Protein AF-A0A0S8A0W5-F1 (afdb_monomer)

Foldseek 3Di:
DDPPPPPPPVPPQFQADLVQLVVLCVQLVCLVCVLVVDDPPPNPVSVCSNLLSVQSPVCSVVRGDPVSSVLVVQVVVVDDPVVLLVQLVVLLVQLVVLLVQLVPDPPVPNPPSCNSNSSSVLSNVCSVVVDDVSVVVVVVVVVVVPPPPPPPPPPPPPPPPPPPPPPPPDDDDDPPPPPPPPPDD

Radius of gyration: 34.12 Å; Cα contacts (8 Å, |Δi|>4): 117; chains: 1; bounding box: 64×65×114 Å

Sequence (185 aa):
MMMAKGTDIVHQEGNISIGERIARALVAISMLFYPMLMSESQMEWIALLPLVAIYPMFTAVVGWDPVLFIIETGEQAGRSRRVRMTARIVLASVGALMIAATLTVPSGRIGLYSLPALFGIWPVFIAILGENPLLALRESIADLRTPHKTEPEQVVEYRLPRRISESAGNGVASDSVASFHRRAA

Secondary structure (DSSP, 8-state):
------------TTB--HHHHHHHHHHHHHHHHHHHHS-GGGHHHHTTHHHHHHHHHHHHHH-B-HHHHHHHHHHHTT--HHHHHHHHHHHHHHHHHHHHHHHTS-GGGHHHHTHHHHHHHHHHHHHHHSS-HHHHHHHHHHHHHS---------------S-SSSTTSS----SSSTTTTSS--

Solvent-accessible surface area (backbone atoms only — not comparable to full-atom values): 11154 Å² total; per-residue (Å²): 138,83,81,79,78,77,76,76,72,73,72,64,84,54,62,56,52,70,69,57,24,51,51,28,36,51,52,16,51,50,34,52,50,49,54,78,75,54,71,82,91,55,50,77,71,45,62,47,33,50,50,59,18,50,56,37,36,48,32,26,71,71,29,44,48,72,65,57,42,55,51,52,57,47,52,74,67,72,51,53,77,65,51,58,52,51,52,27,51,51,34,25,51,54,9,50,48,26,38,54,56,34,71,73,52,60,82,92,54,55,68,80,56,41,54,52,26,49,66,6,53,54,33,30,50,39,34,70,65,71,46,59,68,69,57,57,50,49,50,53,52,49,57,71,66,48,72,78,70,71,66,72,74,75,75,75,75,78,72,69,78,92,78,71,82,79,83,80,76,83,88,81,87,88,84,77,75,84,73,78,83,80,83,85,128

Mean predicted aligned error: 15.45 Å

pLDDT: mean 70.79, std 10.77, range [47.53, 88.25]

Structure (mmCIF, N/CA/C/O backbone):
data_AF-A0A0S8A0W5-F1
#
_entry.id   AF-A0A0S8A0W5-F1
#
loop_
_atom_site.group_PDB
_atom_site.id
_atom_site.type_symbol
_atom_site.label_atom_id
_atom_site.label_alt_id
_atom_site.label_comp_id
_atom_site.label_asym_id
_atom_site.label_entity_id
_atom_site.label_seq_id
_atom_site.pdbx_PDB_ins_code
_atom_site.Cartn_x
_atom_site.Cartn_y
_atom_site.Cartn_z
_atom_site.occupancy
_atom_site.B_iso_or_equiv
_atom_site.auth_seq_id
_atom_site.auth_comp_id
_atom_site.auth_asym_id
_atom_site.auth_atom_id
_atom_site.pdbx_PDB_model_num
ATOM 1 N N . MET A 1 1 ? -46.470 -3.532 24.071 1.00 56.25 1 MET A N 1
ATOM 2 C CA . MET A 1 1 ? -45.825 -4.505 23.164 1.00 56.25 1 MET A CA 1
ATOM 3 C C . MET A 1 1 ? -44.918 -3.716 22.229 1.00 56.25 1 MET A C 1
ATOM 5 O O . MET A 1 1 ? -45.367 -3.217 21.209 1.00 56.25 1 MET A O 1
ATOM 9 N N . MET A 1 2 ? -43.691 -3.446 22.678 1.00 48.06 2 MET A N 1
ATOM 10 C CA . MET A 1 2 ? -42.706 -2.637 21.955 1.00 48.06 2 MET A CA 1
ATOM 11 C C . MET A 1 2 ? -41.874 -3.567 21.074 1.00 48.06 2 MET A C 1
ATOM 13 O O . MET A 1 2 ? -41.142 -4.409 21.586 1.00 48.06 2 MET A O 1
ATOM 17 N N . MET A 1 3 ? -42.013 -3.429 19.756 1.00 56.03 3 MET A N 1
ATOM 18 C CA . MET A 1 3 ? -41.087 -4.014 18.792 1.00 56.03 3 MET A CA 1
ATOM 19 C C . MET A 1 3 ? -39.789 -3.209 18.832 1.00 56.03 3 MET A C 1
ATOM 21 O O . MET A 1 3 ? -39.718 -2.101 18.300 1.00 56.03 3 MET A O 1
ATOM 25 N N . ALA A 1 4 ? -38.763 -3.769 19.468 1.00 60.09 4 ALA A N 1
ATOM 26 C CA . ALA A 1 4 ? -37.394 -3.332 19.262 1.00 60.09 4 ALA A CA 1
ATOM 27 C C . ALA A 1 4 ? -37.026 -3.659 17.811 1.00 60.09 4 ALA A C 1
ATOM 29 O O . ALA A 1 4 ? -36.796 -4.812 17.451 1.00 60.09 4 ALA A O 1
ATOM 30 N N . LYS A 1 5 ? -37.040 -2.636 16.956 1.00 63.62 5 LYS A N 1
ATOM 31 C CA . LYS A 1 5 ? -36.491 -2.703 15.607 1.00 63.62 5 LYS A CA 1
ATOM 32 C C . LYS A 1 5 ? -34.976 -2.780 15.766 1.00 63.62 5 LYS A C 1
ATOM 34 O O . LYS A 1 5 ? -34.308 -1.753 15.822 1.00 63.62 5 LYS A O 1
ATOM 39 N N . GLY A 1 6 ? -34.473 -4.003 15.919 1.00 54.81 6 GLY A N 1
ATOM 40 C CA . GLY A 1 6 ? -33.064 -4.326 15.771 1.00 54.81 6 GLY A CA 1
ATOM 41 C C . GLY A 1 6 ? -32.663 -3.970 14.351 1.00 54.81 6 GLY A C 1
ATOM 42 O O . GLY A 1 6 ? -32.804 -4.764 13.427 1.00 54.81 6 GLY A O 1
ATOM 43 N N . THR A 1 7 ? -32.252 -2.723 14.148 1.00 53.03 7 THR A N 1
ATOM 44 C CA . THR A 1 7 ? -31.404 -2.384 13.020 1.00 53.03 7 THR A CA 1
ATOM 45 C C . THR A 1 7 ? -30.055 -2.987 13.345 1.00 53.03 7 THR A C 1
ATOM 47 O O . THR A 1 7 ? -29.192 -2.318 13.913 1.00 53.03 7 THR A O 1
ATOM 50 N N . ASP A 1 8 ? -29.913 -4.269 13.022 1.00 48.94 8 ASP A N 1
ATOM 51 C CA . ASP A 1 8 ? -28.622 -4.888 12.799 1.00 48.94 8 ASP A CA 1
ATOM 52 C C . ASP A 1 8 ? -28.018 -4.140 11.615 1.00 48.94 8 ASP A C 1
ATOM 54 O O . ASP A 1 8 ? -28.205 -4.476 10.444 1.00 48.94 8 ASP A O 1
ATOM 58 N N . ILE A 1 9 ? -27.353 -3.029 11.928 1.00 53.41 9 ILE A N 1
ATOM 59 C CA . ILE A 1 9 ? -26.357 -2.453 11.050 1.00 53.41 9 ILE A CA 1
ATOM 60 C C . ILE A 1 9 ? -25.272 -3.517 11.060 1.00 53.41 9 ILE A C 1
ATOM 62 O O . ILE A 1 9 ? -24.406 -3.534 11.930 1.00 53.41 9 ILE A O 1
ATOM 66 N N . VAL A 1 10 ? -25.405 -4.486 10.156 1.00 49.28 10 VAL A N 1
ATOM 67 C CA . VAL A 1 10 ? -24.334 -5.401 9.801 1.00 49.28 10 VAL A CA 1
ATOM 68 C C . VAL A 1 10 ? -23.221 -4.483 9.321 1.00 49.28 10 VAL A C 1
ATOM 70 O O . VAL A 1 10 ? -23.213 -4.040 8.172 1.00 49.28 10 VAL A O 1
ATOM 73 N N . HIS A 1 11 ? -22.347 -4.089 10.245 1.00 47.53 11 HIS A N 1
ATOM 74 C CA . HIS A 1 11 ? -21.091 -3.456 9.924 1.00 47.53 11 HIS A CA 1
ATOM 75 C C . HIS A 1 11 ? -20.391 -4.468 9.023 1.00 47.53 11 HIS A C 1
ATOM 77 O O . HIS A 1 11 ? -19.965 -5.522 9.478 1.00 47.53 11 HIS A O 1
ATOM 83 N N . GLN A 1 12 ? -20.399 -4.213 7.714 1.00 54.00 12 GLN A N 1
ATOM 84 C CA . GLN A 1 12 ? -19.567 -4.942 6.770 1.00 54.00 12 GLN A CA 1
ATOM 85 C C . GLN A 1 12 ? -18.119 -4.626 7.146 1.00 54.00 12 GLN A C 1
ATOM 87 O O . GLN A 1 12 ? -17.548 -3.644 6.675 1.00 54.00 12 GLN A O 1
ATOM 92 N N . GLU A 1 13 ? -17.575 -5.421 8.064 1.00 58.91 13 GLU A N 1
ATOM 93 C CA . GLU A 1 13 ? -16.186 -5.380 8.500 1.00 58.91 13 GLU A CA 1
ATOM 94 C C . GLU A 1 13 ? -15.307 -5.554 7.254 1.00 58.91 13 GLU A C 1
ATOM 96 O O . GLU A 1 13 ? -15.307 -6.601 6.606 1.00 58.91 13 GLU A O 1
ATOM 101 N N . GLY A 1 14 ? -14.651 -4.471 6.839 1.00 60.19 14 GLY A N 1
ATOM 102 C CA . GLY A 1 14 ? -13.757 -4.445 5.682 1.00 60.19 14 GLY A CA 1
ATOM 103 C C . GLY A 1 14 ? -14.258 -3.718 4.429 1.00 60.19 14 GLY A C 1
ATOM 104 O O . GLY A 1 14 ? -13.484 -3.623 3.475 1.00 60.19 14 GLY A O 1
ATOM 105 N N . ASN A 1 15 ? -15.487 -3.181 4.385 1.00 73.50 15 ASN A N 1
ATOM 106 C CA . ASN A 1 15 ? -15.917 -2.371 3.235 1.00 73.50 15 ASN A CA 1
ATOM 107 C C . ASN A 1 15 ? -15.498 -0.903 3.413 1.00 73.50 15 ASN A C 1
ATOM 109 O O . ASN A 1 15 ? -15.966 -0.200 4.311 1.00 73.50 15 ASN A O 1
ATOM 113 N N . ILE A 1 16 ? -14.593 -0.442 2.552 1.00 79.56 16 ILE A N 1
ATOM 114 C CA . ILE A 1 16 ? -14.001 0.893 2.623 1.00 79.56 16 ILE A CA 1
ATOM 115 C C . ILE A 1 16 ? -15.055 1.943 2.245 1.00 79.56 16 ILE A C 1
ATOM 117 O O . ILE A 1 16 ? -15.765 1.808 1.243 1.00 79.56 16 ILE A O 1
ATOM 121 N N . SER A 1 17 ? -15.125 3.041 3.005 1.00 83.62 17 SER A N 1
ATOM 122 C CA . SER A 1 17 ? -16.047 4.140 2.695 1.00 83.62 17 SER A CA 1
ATOM 123 C C . SER A 1 17 ? -15.807 4.705 1.286 1.00 83.62 17 SER A C 1
ATOM 125 O O . SER A 1 17 ? -14.676 4.781 0.806 1.00 83.62 17 SER A O 1
ATOM 127 N N . ILE A 1 18 ? -16.869 5.167 0.617 1.00 85.69 18 ILE A N 1
ATOM 128 C CA . ILE A 1 18 ? -16.773 5.769 -0.727 1.00 85.69 18 ILE A CA 1
ATOM 129 C C . ILE A 1 18 ? -15.774 6.931 -0.771 1.00 85.69 18 ILE A C 1
ATOM 131 O O . ILE A 1 18 ? -15.005 7.036 -1.725 1.00 85.69 18 ILE A O 1
ATOM 135 N N . GLY A 1 19 ? -15.737 7.770 0.269 1.00 80.88 19 GLY A N 1
ATOM 136 C CA . GLY A 1 19 ? -14.781 8.878 0.345 1.00 80.88 19 GLY A CA 1
ATOM 137 C C . GLY A 1 19 ? -13.328 8.399 0.361 1.00 80.88 19 GLY A C 1
ATOM 138 O O . GLY A 1 19 ? -12.476 8.967 -0.316 1.00 80.88 19 GLY A O 1
ATOM 139 N N . GLU A 1 20 ? -13.049 7.311 1.072 1.00 80.81 20 GLU A N 1
ATOM 140 C CA . GLU A 1 20 ? -11.709 6.734 1.145 1.00 80.81 20 GLU A CA 1
ATOM 141 C C . GLU A 1 20 ? -11.326 5.989 -0.144 1.00 80.81 20 GLU A C 1
ATOM 143 O O . GLU A 1 20 ? -10.180 6.078 -0.584 1.00 80.81 20 GLU A O 1
ATOM 148 N N . ARG A 1 21 ? -12.288 5.352 -0.827 1.00 85.50 21 ARG A N 1
ATOM 149 C CA . ARG A 1 21 ? -12.078 4.803 -2.179 1.00 85.50 21 ARG A CA 1
ATOM 150 C C . ARG A 1 21 ? -11.688 5.897 -3.174 1.00 85.50 21 ARG A C 1
ATOM 152 O O . ARG A 1 21 ? -10.743 5.712 -3.936 1.00 85.50 21 ARG A O 1
ATOM 159 N N . ILE A 1 22 ? -12.366 7.046 -3.134 1.00 86.56 22 ILE A N 1
ATOM 160 C CA . ILE A 1 22 ? -12.035 8.204 -3.979 1.00 86.56 22 ILE A CA 1
ATOM 161 C C . ILE A 1 22 ? -10.635 8.729 -3.646 1.00 86.56 22 ILE A C 1
ATOM 163 O O . ILE A 1 22 ? -9.841 8.949 -4.557 1.00 86.56 22 ILE A O 1
ATOM 167 N N . ALA A 1 23 ? -10.295 8.881 -2.363 1.00 83.19 23 ALA A N 1
ATOM 168 C CA . ALA A 1 23 ? -8.967 9.337 -1.952 1.00 83.19 23 ALA A CA 1
ATOM 169 C C . ALA A 1 23 ? -7.854 8.399 -2.456 1.00 83.19 23 ALA A C 1
ATOM 171 O O . ALA A 1 23 ? -6.869 8.859 -3.031 1.00 83.19 23 ALA A O 1
ATOM 172 N N . ARG A 1 24 ? -8.042 7.080 -2.318 1.00 86.00 24 ARG A N 1
ATOM 173 C CA . ARG A 1 24 ? -7.116 6.058 -2.834 1.00 86.00 24 ARG A CA 1
ATOM 174 C C . ARG A 1 24 ? -6.972 6.131 -4.353 1.00 86.00 24 ARG A C 1
ATOM 176 O O . ARG A 1 24 ? -5.850 6.095 -4.853 1.00 86.00 24 ARG A O 1
ATOM 183 N N . ALA A 1 25 ? -8.078 6.300 -5.080 1.00 85.12 25 ALA A N 1
ATOM 184 C CA . ALA A 1 25 ? -8.049 6.469 -6.530 1.00 85.12 25 ALA A CA 1
ATOM 185 C C . ALA A 1 25 ? -7.260 7.722 -6.940 1.00 85.12 25 ALA A C 1
ATOM 187 O O . ALA A 1 25 ? -6.427 7.649 -7.837 1.00 85.12 25 ALA A O 1
ATOM 188 N N . LEU A 1 26 ? -7.466 8.855 -6.259 1.00 86.62 26 LEU A N 1
ATOM 189 C CA . LEU A 1 26 ? -6.734 10.095 -6.536 1.00 86.62 26 LEU A CA 1
ATOM 190 C C . LEU A 1 26 ? -5.232 9.947 -6.278 1.00 86.62 26 LEU A C 1
ATOM 192 O O . LEU A 1 26 ? -4.432 10.378 -7.106 1.00 86.62 26 LEU A O 1
ATOM 196 N N . VAL A 1 27 ? -4.843 9.293 -5.179 1.00 84.38 27 VAL A N 1
ATOM 197 C CA . VAL A 1 27 ? -3.431 8.997 -4.895 1.00 84.38 27 VAL A CA 1
ATOM 198 C C . VAL A 1 27 ? -2.841 8.104 -5.986 1.00 84.38 27 VAL A C 1
ATOM 200 O O . VAL A 1 27 ? -1.797 8.441 -6.539 1.00 84.38 27 VAL A O 1
ATOM 203 N N . ALA A 1 28 ? -3.529 7.026 -6.368 1.00 86.62 28 ALA A N 1
ATOM 204 C CA . ALA A 1 28 ? -3.075 6.143 -7.440 1.00 86.62 28 ALA A CA 1
ATOM 205 C C . ALA A 1 28 ? -2.895 6.889 -8.772 1.00 86.62 28 ALA A C 1
ATOM 207 O O . ALA A 1 28 ? -1.852 6.777 -9.409 1.00 86.62 28 ALA A O 1
ATOM 208 N N . ILE A 1 29 ? -3.877 7.707 -9.161 1.00 88.25 29 ILE A N 1
ATOM 209 C CA . ILE A 1 29 ? -3.811 8.532 -10.372 1.00 88.25 29 ILE A CA 1
ATOM 210 C C . ILE A 1 29 ? -2.628 9.500 -10.285 1.00 88.25 29 ILE A C 1
ATOM 212 O O . ILE A 1 29 ? -1.845 9.582 -11.226 1.00 88.25 29 ILE A O 1
ATOM 216 N N . SER A 1 30 ? -2.436 10.188 -9.156 1.00 82.19 30 SER A N 1
ATOM 217 C CA . SER A 1 30 ? -1.307 11.113 -8.994 1.00 82.19 30 SER A CA 1
ATOM 218 C C . SER A 1 30 ? 0.045 10.409 -9.152 1.00 82.19 30 SER A C 1
ATOM 220 O O . SER A 1 30 ? 0.922 10.919 -9.845 1.00 82.19 30 SER A O 1
ATOM 222 N N . MET A 1 31 ? 0.185 9.198 -8.606 1.00 85.44 31 MET A N 1
ATOM 223 C CA . MET A 1 31 ? 1.389 8.378 -8.736 1.00 85.44 31 MET A CA 1
ATOM 224 C C . MET A 1 31 ? 1.613 7.870 -10.166 1.00 85.44 31 MET A C 1
ATOM 226 O O . MET A 1 31 ? 2.757 7.768 -10.595 1.00 85.44 31 MET A O 1
ATOM 230 N N . LEU A 1 32 ? 0.546 7.582 -10.919 1.00 85.75 32 LEU A N 1
ATOM 231 C CA . LEU A 1 32 ? 0.639 7.181 -12.328 1.00 85.75 32 LEU A CA 1
ATOM 232 C C . LEU A 1 32 ? 1.026 8.347 -13.244 1.00 85.75 32 LEU A C 1
ATOM 234 O O . LEU A 1 32 ? 1.776 8.153 -14.197 1.00 85.75 32 LEU A O 1
ATOM 238 N N . PHE A 1 33 ? 0.528 9.551 -12.960 1.00 85.06 33 PHE A N 1
ATOM 239 C CA . PHE A 1 33 ? 0.775 10.735 -13.785 1.00 85.06 33 PHE A CA 1
ATOM 240 C C . PHE A 1 33 ? 2.090 11.445 -13.450 1.00 85.06 33 PHE A C 1
ATOM 242 O O . PHE A 1 33 ? 2.684 12.057 -14.333 1.00 85.06 33 PHE A O 1
ATOM 249 N N . TYR A 1 34 ? 2.579 11.352 -12.211 1.00 81.88 34 TYR A N 1
ATOM 250 C CA . TYR A 1 34 ? 3.809 12.026 -11.786 1.00 81.88 34 TYR A CA 1
ATOM 251 C C . TYR A 1 34 ? 5.042 11.692 -12.655 1.00 81.88 34 TYR A C 1
ATOM 253 O O . TYR A 1 34 ? 5.735 12.626 -13.061 1.00 81.88 34 TYR A O 1
ATOM 261 N N . PRO A 1 35 ? 5.295 10.424 -13.042 1.00 81.62 35 PRO A N 1
ATOM 262 C CA . PRO A 1 35 ? 6.362 10.077 -13.979 1.00 81.62 35 PRO A CA 1
ATOM 263 C C . PRO A 1 35 ? 6.293 10.789 -15.326 1.00 81.62 35 PRO A C 1
ATOM 265 O O . PRO A 1 35 ? 7.328 11.090 -15.906 1.00 81.62 35 PRO A O 1
ATOM 268 N N . MET A 1 36 ? 5.086 11.076 -15.820 1.00 82.75 36 MET A N 1
ATOM 269 C CA . MET A 1 36 ? 4.890 11.735 -17.115 1.00 82.75 36 MET A CA 1
ATOM 270 C C . MET A 1 36 ? 5.238 13.228 -17.074 1.00 82.75 36 MET A C 1
ATOM 272 O O . MET A 1 36 ? 5.428 13.839 -18.121 1.00 82.75 36 MET A O 1
ATOM 276 N N . LEU A 1 37 ? 5.301 13.821 -15.878 1.00 85.06 37 LEU A N 1
ATOM 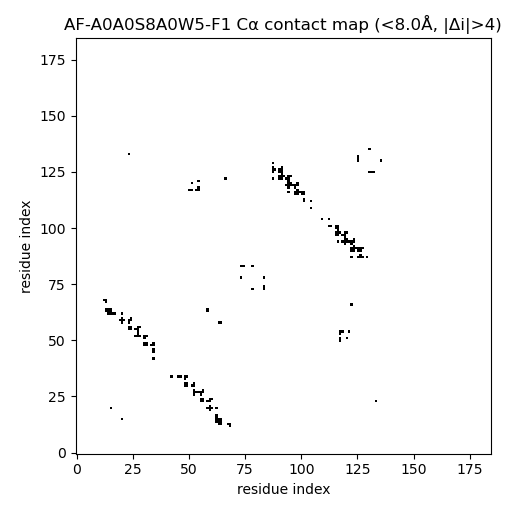277 C CA . LEU A 1 37 ? 5.596 15.240 -15.673 1.00 85.06 37 LEU A CA 1
ATOM 278 C C . LEU A 1 37 ? 7.088 15.510 -15.427 1.00 85.06 37 LEU A C 1
ATOM 280 O O . LEU A 1 37 ? 7.498 16.670 -15.400 1.00 85.06 37 LEU A O 1
ATOM 284 N N . MET A 1 38 ? 7.893 14.466 -15.219 1.00 79.50 38 MET A N 1
ATOM 285 C CA . MET A 1 38 ? 9.304 14.584 -14.854 1.00 79.50 38 MET A CA 1
ATOM 286 C C . MET A 1 38 ? 10.225 14.378 -16.062 1.00 79.50 38 MET A C 1
ATOM 288 O O . MET A 1 38 ? 9.996 13.524 -16.913 1.00 79.50 38 MET A O 1
ATOM 292 N N . SER A 1 39 ? 11.281 15.191 -16.118 1.00 64.00 39 SER A N 1
ATOM 293 C CA . SER A 1 39 ? 12.337 15.142 -17.136 1.00 64.00 39 SER A CA 1
ATOM 294 C C . SER A 1 39 ? 13.239 13.909 -16.957 1.00 64.00 39 SER A C 1
ATOM 296 O O . SER A 1 39 ? 13.411 13.414 -15.844 1.00 64.00 39 SER A O 1
ATOM 298 N N . GLU A 1 40 ? 13.830 13.429 -18.055 1.00 75.44 40 GLU A N 1
ATOM 299 C CA . GLU A 1 40 ? 14.511 12.130 -18.221 1.00 75.44 40 GLU A CA 1
ATOM 300 C C . GLU A 1 40 ? 15.641 11.822 -17.216 1.00 75.44 40 GLU A C 1
ATOM 302 O O . GLU A 1 40 ? 16.051 10.671 -17.080 1.00 75.44 40 GLU A O 1
ATOM 307 N N . SER A 1 41 ? 16.140 12.809 -16.468 1.00 62.78 41 SER A N 1
ATOM 308 C CA . SER A 1 41 ? 17.330 12.663 -15.620 1.00 62.78 41 SER A CA 1
ATOM 309 C C . SER A 1 41 ? 17.146 11.816 -14.349 1.00 62.78 41 SER A C 1
ATOM 311 O O . 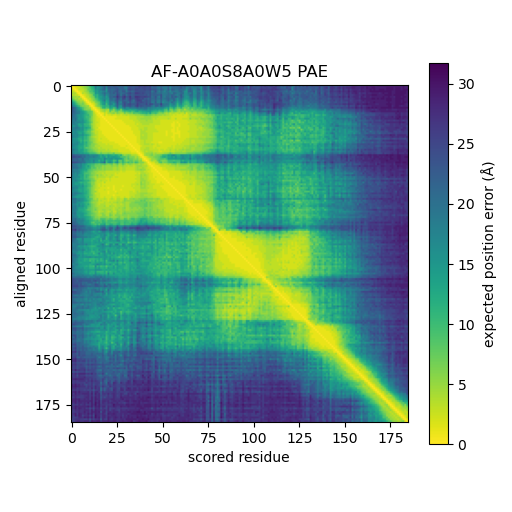SER A 1 41 ? 18.137 11.527 -13.682 1.00 62.78 41 SER A O 1
ATOM 313 N N . GLN A 1 42 ? 15.921 11.395 -14.000 1.00 63.78 42 GLN A N 1
ATOM 314 C CA . GLN A 1 42 ? 15.632 10.602 -12.787 1.00 63.78 42 GLN A CA 1
ATOM 315 C C . GLN A 1 42 ? 14.723 9.378 -13.032 1.00 63.78 42 GLN A C 1
ATOM 317 O O . GLN A 1 42 ? 13.980 8.956 -12.143 1.00 63.78 42 GLN A O 1
ATOM 322 N N . MET A 1 43 ? 14.767 8.785 -14.230 1.00 67.94 43 MET A N 1
ATOM 323 C CA . MET A 1 43 ? 13.827 7.725 -14.634 1.00 67.94 43 MET A CA 1
ATOM 324 C C . MET A 1 43 ? 13.828 6.467 -13.749 1.00 67.94 43 MET A C 1
ATOM 326 O O . MET A 1 43 ? 12.776 5.851 -13.604 1.00 67.94 43 MET A O 1
ATOM 330 N N . GLU A 1 44 ? 14.951 6.078 -13.139 1.00 76.50 44 GLU A N 1
ATOM 331 C CA . GLU A 1 44 ? 15.062 4.767 -12.473 1.00 76.50 44 GLU A CA 1
ATOM 332 C C . GLU A 1 44 ? 14.128 4.613 -11.263 1.00 76.50 44 GLU A C 1
ATOM 334 O O . GLU A 1 44 ? 13.374 3.646 -11.175 1.00 76.50 44 GLU 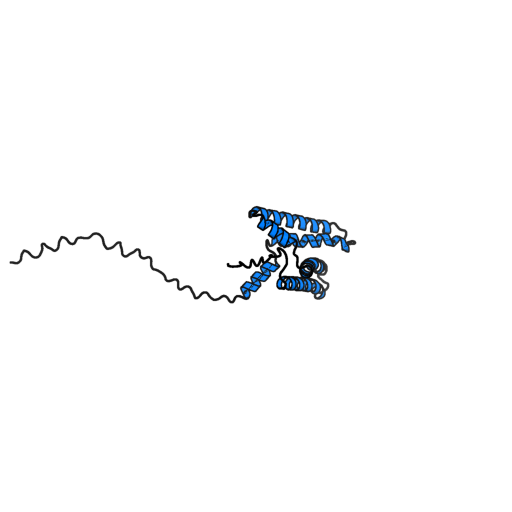A O 1
ATOM 339 N N . TRP A 1 45 ? 14.122 5.585 -10.346 1.00 68.31 45 TRP A N 1
ATOM 340 C CA . TRP A 1 45 ? 13.256 5.541 -9.160 1.00 68.31 45 TRP A CA 1
ATOM 341 C C . TRP A 1 45 ? 11.813 5.909 -9.485 1.00 68.31 45 TRP A C 1
ATOM 343 O O . TRP A 1 45 ? 10.872 5.358 -8.913 1.00 68.31 45 TRP A O 1
ATOM 353 N N . ILE A 1 46 ? 11.631 6.817 -10.442 1.00 75.56 46 ILE A N 1
ATOM 354 C CA . ILE A 1 46 ? 10.316 7.261 -10.895 1.00 75.56 46 ILE A CA 1
ATOM 355 C C . ILE A 1 46 ? 9.579 6.128 -11.628 1.00 75.56 46 ILE A C 1
ATOM 357 O O . ILE A 1 46 ? 8.357 6.037 -11.544 1.00 75.56 46 ILE A O 1
ATOM 361 N N . ALA A 1 47 ? 10.295 5.191 -12.254 1.00 74.62 47 ALA A N 1
ATOM 362 C CA . ALA A 1 47 ? 9.698 4.001 -12.858 1.00 74.62 47 ALA A CA 1
ATOM 363 C C . ALA A 1 47 ? 9.016 3.063 -11.839 1.00 74.62 47 ALA A C 1
ATOM 365 O O . ALA A 1 47 ? 8.179 2.248 -12.230 1.00 74.62 47 ALA A O 1
ATOM 366 N N . LEU A 1 48 ? 9.312 3.185 -10.537 1.00 77.56 48 LEU A N 1
ATOM 367 C CA . LEU A 1 48 ? 8.653 2.403 -9.482 1.00 77.56 48 LEU A CA 1
ATOM 368 C C . LEU A 1 48 ? 7.306 2.996 -9.039 1.00 77.56 48 LEU A C 1
ATOM 370 O O . LEU A 1 48 ? 6.498 2.286 -8.444 1.00 77.56 48 LEU A O 1
ATOM 374 N N . LEU A 1 49 ? 7.026 4.269 -9.333 1.00 78.50 49 LEU A N 1
ATOM 375 C CA . LEU A 1 49 ? 5.780 4.940 -8.934 1.00 78.50 49 LEU A CA 1
ATOM 376 C C . LEU A 1 49 ? 4.513 4.308 -9.540 1.00 78.50 49 LEU A C 1
ATOM 378 O O . LEU A 1 49 ? 3.584 4.038 -8.776 1.00 78.50 49 LEU A O 1
ATOM 382 N N . PRO A 1 50 ? 4.453 4.005 -10.856 1.00 78.69 50 PRO A N 1
ATOM 383 C CA . PRO A 1 50 ? 3.312 3.309 -11.450 1.00 78.69 50 PRO A CA 1
ATOM 384 C C . PRO A 1 50 ? 3.084 1.943 -10.827 1.00 78.69 50 PRO A C 1
ATOM 386 O O . PRO A 1 50 ? 1.949 1.500 -10.682 1.00 78.69 50 PRO A O 1
ATOM 389 N N . LEU A 1 51 ? 4.184 1.302 -10.434 1.00 75.62 51 LEU A N 1
ATOM 390 C CA . LEU A 1 51 ? 4.169 0.074 -9.681 1.00 75.62 51 LEU A CA 1
ATOM 391 C C . LEU A 1 51 ? 3.425 0.327 -8.348 1.00 75.62 51 LEU A C 1
ATOM 393 O O . LEU A 1 51 ? 2.337 -0.209 -8.129 1.00 75.62 51 LEU A O 1
ATOM 397 N N . VAL A 1 52 ? 3.945 1.191 -7.477 1.00 78.75 52 VAL A N 1
ATOM 398 C CA . VAL A 1 52 ? 3.343 1.466 -6.157 1.00 78.75 52 VAL A CA 1
ATOM 399 C C . VAL A 1 52 ? 1.869 1.892 -6.259 1.00 78.75 52 VAL A C 1
ATOM 401 O O . VAL A 1 52 ? 1.071 1.532 -5.395 1.00 78.75 52 VAL A O 1
ATOM 404 N N . ALA A 1 53 ? 1.479 2.572 -7.341 1.00 83.44 53 ALA A N 1
ATOM 405 C CA . ALA A 1 53 ? 0.108 3.003 -7.604 1.00 83.44 53 ALA A CA 1
ATOM 406 C C . ALA A 1 53 ? -0.912 1.858 -7.767 1.00 83.44 53 ALA A C 1
ATOM 408 O O . ALA A 1 53 ? -2.101 2.066 -7.517 1.00 83.44 53 ALA A O 1
ATOM 409 N N . ILE A 1 54 ? -0.484 0.648 -8.150 1.00 82.19 54 ILE A N 1
ATOM 410 C CA . ILE A 1 54 ? -1.389 -0.493 -8.380 1.00 82.19 54 ILE A CA 1
ATOM 411 C C . ILE A 1 54 ? -2.176 -0.838 -7.115 1.00 82.19 54 ILE A C 1
ATOM 413 O O . ILE A 1 54 ? -3.362 -1.150 -7.196 1.00 82.19 54 ILE A O 1
ATOM 417 N N . TYR A 1 55 ? -1.553 -0.749 -5.941 1.00 80.19 55 TYR A N 1
ATOM 418 C CA . TYR A 1 55 ? -2.210 -1.082 -4.680 1.00 80.19 55 TYR A CA 1
ATOM 419 C C . TYR A 1 55 ? -3.361 -0.123 -4.305 1.00 80.19 55 TYR A C 1
ATOM 421 O O . TYR A 1 55 ? -4.492 -0.590 -4.117 1.00 80.19 55 TYR A O 1
ATOM 429 N N . PRO A 1 56 ? -3.152 1.209 -4.205 1.00 82.62 56 PRO A N 1
ATOM 430 C CA . PRO A 1 56 ? -4.248 2.136 -3.948 1.00 82.62 56 PRO A CA 1
ATOM 431 C C . PRO A 1 56 ? -5.296 2.099 -5.070 1.00 82.62 56 PRO A C 1
ATOM 433 O O . PRO A 1 56 ? -6.485 2.195 -4.776 1.00 82.62 56 PRO A O 1
ATOM 436 N N . MET A 1 57 ? -4.898 1.854 -6.325 1.00 86.81 57 MET A N 1
ATOM 437 C CA . MET A 1 57 ? -5.835 1.656 -7.437 1.00 86.81 57 MET A CA 1
ATOM 438 C C . MET A 1 57 ? -6.728 0.427 -7.209 1.00 86.81 57 MET A C 1
ATOM 440 O O . MET A 1 57 ? -7.951 0.517 -7.293 1.00 86.81 57 MET A O 1
ATOM 444 N N . PHE A 1 58 ? -6.129 -0.719 -6.878 1.00 85.81 58 PHE A N 1
ATOM 445 C CA . PHE A 1 58 ? -6.840 -1.969 -6.632 1.00 85.81 58 PHE A CA 1
ATOM 446 C C . PHE A 1 58 ? -7.795 -1.840 -5.446 1.00 85.81 58 PHE A C 1
ATOM 448 O O . PHE A 1 58 ? -8.976 -2.155 -5.569 1.00 85.81 58 PHE A O 1
ATOM 455 N N . THR A 1 59 ? -7.319 -1.312 -4.316 1.00 84.50 59 THR A N 1
ATOM 456 C CA . THR A 1 59 ? -8.168 -1.138 -3.128 1.00 84.50 59 THR A CA 1
ATOM 457 C C . THR A 1 59 ? -9.279 -0.107 -3.346 1.00 84.50 59 THR A C 1
ATOM 459 O O . THR A 1 59 ? -10.378 -0.278 -2.821 1.00 84.50 59 THR A O 1
ATOM 462 N N . ALA A 1 60 ? -9.063 0.917 -4.180 1.00 86.38 60 ALA A N 1
ATOM 463 C CA . ALA A 1 60 ? -10.122 1.837 -4.592 1.00 86.38 60 ALA A CA 1
ATOM 464 C C . ALA A 1 60 ? -11.207 1.146 -5.437 1.00 86.38 60 ALA A C 1
ATOM 466 O O . ALA A 1 60 ? -12.403 1.338 -5.190 1.00 86.38 60 ALA A O 1
ATOM 467 N N . VAL A 1 61 ? -10.804 0.326 -6.415 1.00 85.62 61 VAL A N 1
ATOM 468 C CA . VAL A 1 61 ? -11.727 -0.388 -7.313 1.00 85.62 61 VAL A CA 1
ATOM 469 C C . VAL A 1 61 ? -12.505 -1.457 -6.554 1.00 85.62 61 VAL A C 1
ATOM 471 O O . VAL A 1 61 ? -13.734 -1.452 -6.596 1.00 85.62 61 VAL A O 1
ATOM 474 N N . VAL A 1 62 ? -11.807 -2.326 -5.823 1.00 87.00 62 VAL A N 1
ATOM 475 C CA . VAL A 1 62 ? -12.410 -3.456 -5.103 1.00 87.00 62 VAL A CA 1
ATOM 476 C C . VAL A 1 62 ? -13.209 -2.985 -3.887 1.00 87.00 62 VAL A C 1
ATOM 478 O O . VAL A 1 62 ? -14.203 -3.610 -3.536 1.00 87.00 62 VAL A O 1
ATOM 481 N N . GLY A 1 63 ? -12.825 -1.865 -3.263 1.00 82.56 63 GLY A N 1
ATOM 482 C CA . GLY A 1 63 ? -13.475 -1.379 -2.043 1.00 82.56 63 GLY A CA 1
ATOM 483 C C . GLY A 1 63 ? -13.159 -2.223 -0.806 1.00 82.56 63 GLY A C 1
ATOM 484 O O . GLY A 1 63 ? -13.802 -2.051 0.223 1.00 82.56 63 GLY A O 1
ATOM 485 N N 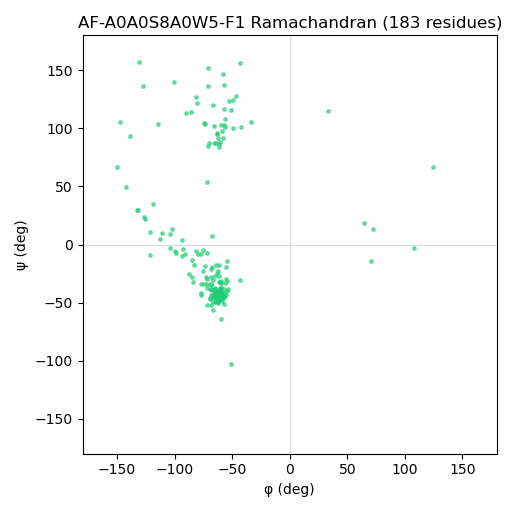. TRP A 1 64 ? -12.159 -3.102 -0.901 1.00 84.44 64 TRP A N 1
ATOM 486 C CA . TRP A 1 64 ? -11.674 -3.945 0.183 1.00 84.44 64 TRP A CA 1
ATOM 487 C C . TRP A 1 64 ? -10.162 -3.779 0.333 1.00 84.44 64 TRP A C 1
ATOM 489 O O . TRP A 1 64 ? -9.431 -3.730 -0.662 1.00 84.44 64 TRP A O 1
ATOM 499 N N . ASP A 1 65 ? -9.702 -3.670 1.578 1.00 82.56 65 ASP A N 1
ATOM 500 C CA . ASP A 1 65 ? -8.290 -3.537 1.922 1.00 82.56 65 ASP A CA 1
ATOM 501 C C . ASP A 1 65 ? -7.835 -4.788 2.693 1.00 82.56 65 ASP A C 1
ATOM 503 O O . ASP A 1 65 ? -8.147 -4.915 3.881 1.00 82.56 65 ASP A O 1
ATOM 507 N N . PRO A 1 66 ? -7.100 -5.718 2.050 1.00 72.31 66 PRO A N 1
ATOM 508 C CA . PRO A 1 66 ? -6.675 -6.960 2.693 1.00 72.31 66 PRO A CA 1
ATOM 509 C C . 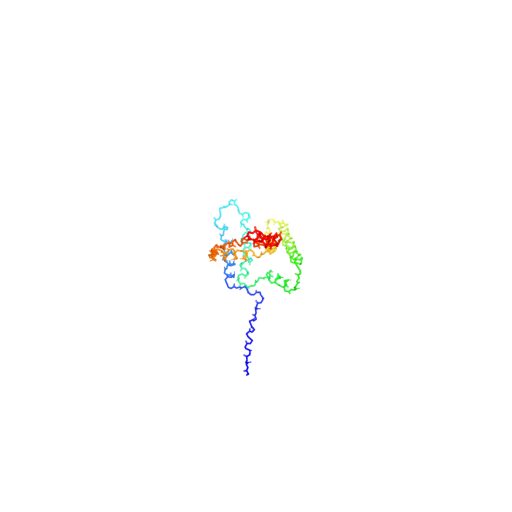PRO A 1 66 ? -5.796 -6.713 3.917 1.00 72.31 66 PRO A C 1
ATOM 511 O O . PRO A 1 66 ? -5.824 -7.497 4.864 1.00 72.31 66 PRO A O 1
ATOM 514 N N . VAL A 1 67 ? -4.998 -5.641 3.916 1.00 75.62 67 VAL A N 1
ATOM 515 C CA . VAL A 1 67 ? -4.090 -5.377 5.031 1.00 75.62 67 VAL A CA 1
ATOM 516 C C . VAL A 1 67 ? -4.849 -4.811 6.217 1.00 75.62 67 VAL A C 1
ATOM 518 O O . VAL A 1 67 ? -4.614 -5.235 7.348 1.00 75.62 67 VAL A O 1
ATOM 521 N N . LEU A 1 68 ? -5.790 -3.906 5.961 1.00 74.50 68 LEU A N 1
ATOM 522 C CA . LEU A 1 68 ? -6.667 -3.367 6.998 1.00 74.50 68 LEU A CA 1
ATOM 523 C C . LEU A 1 68 ? -7.485 -4.484 7.646 1.00 74.50 68 LEU A C 1
ATOM 525 O O . LEU A 1 68 ? -7.506 -4.588 8.866 1.00 74.50 68 LEU A O 1
ATOM 529 N N . PHE A 1 69 ? -8.019 -5.397 6.833 1.00 78.75 69 PHE A N 1
ATOM 530 C CA . PHE A 1 69 ? -8.726 -6.578 7.315 1.00 78.75 69 PHE A CA 1
ATOM 531 C C . PHE A 1 69 ? -7.863 -7.449 8.245 1.00 78.75 69 PHE A C 1
ATOM 533 O O . PHE A 1 69 ? -8.318 -7.855 9.313 1.00 78.75 69 PHE A O 1
ATOM 540 N N . ILE A 1 70 ? -6.600 -7.715 7.887 1.00 73.06 70 ILE A N 1
ATOM 541 C CA . ILE A 1 70 ? -5.679 -8.494 8.736 1.00 73.06 70 ILE A CA 1
ATOM 542 C C . ILE A 1 70 ? -5.402 -7.773 10.064 1.00 73.06 70 ILE A C 1
ATOM 544 O O . ILE A 1 70 ? -5.333 -8.421 11.112 1.00 73.06 70 ILE A O 1
ATOM 548 N N . ILE A 1 71 ? -5.243 -6.446 10.035 1.00 72.44 71 ILE A N 1
ATOM 549 C CA . ILE A 1 71 ? -4.999 -5.635 11.235 1.00 72.44 71 ILE A CA 1
ATOM 550 C C . ILE A 1 71 ? -6.229 -5.639 12.145 1.00 72.44 71 ILE A C 1
ATOM 552 O O . ILE A 1 71 ? -6.092 -5.948 13.327 1.00 72.44 71 ILE A O 1
ATOM 556 N N . GLU A 1 72 ? -7.414 -5.364 11.600 1.00 76.00 72 GLU A N 1
ATOM 557 C CA . GLU A 1 72 ? -8.682 -5.345 12.340 1.00 76.00 72 GLU A CA 1
ATOM 558 C C . GLU A 1 72 ? -8.985 -6.716 12.950 1.00 76.00 72 GLU A C 1
ATOM 560 O O . GLU A 1 72 ? -9.248 -6.814 14.149 1.00 76.00 72 GLU A O 1
ATOM 565 N N . THR A 1 73 ? -8.822 -7.792 12.174 1.00 75.88 73 THR A N 1
ATOM 566 C CA . THR A 1 73 ? -8.967 -9.172 12.673 1.00 75.88 73 THR A CA 1
ATOM 567 C C . THR A 1 73 ? -7.970 -9.456 13.806 1.00 75.88 73 THR A C 1
ATOM 569 O O . THR A 1 73 ? -8.277 -10.146 14.781 1.00 75.88 73 THR A O 1
ATOM 572 N N . GLY A 1 74 ? -6.756 -8.905 13.710 1.00 69.81 74 GLY A N 1
ATOM 573 C CA . GLY A 1 74 ? -5.735 -9.003 14.749 1.00 69.81 74 GLY A CA 1
ATOM 574 C C . GLY A 1 74 ? -6.077 -8.233 16.030 1.00 69.81 74 GLY A C 1
ATOM 575 O O . GLY A 1 74 ? -5.736 -8.698 17.121 1.00 69.81 74 GLY A O 1
ATOM 576 N N . GLU A 1 75 ? -6.748 -7.084 15.916 1.00 68.50 75 GLU A N 1
ATOM 577 C CA . GLU A 1 75 ? -7.183 -6.252 17.044 1.00 68.50 75 GLU A CA 1
ATOM 578 C C . GLU A 1 75 ? -8.422 -6.815 17.746 1.00 68.50 75 GLU A C 1
ATOM 580 O O . GLU A 1 75 ? -8.435 -6.897 18.977 1.00 68.50 75 GLU A O 1
ATOM 585 N N . GLN A 1 76 ? -9.417 -7.284 16.988 1.00 68.50 76 GLN A N 1
ATOM 586 C CA . GLN A 1 76 ? -10.622 -7.921 17.529 1.00 68.50 76 GLN A CA 1
ATOM 587 C C . GLN A 1 76 ? -10.308 -9.193 18.326 1.00 68.50 76 GLN A C 1
ATOM 589 O O . GLN A 1 76 ? -11.003 -9.514 19.289 1.00 68.50 76 GLN A O 1
ATOM 594 N N . ALA A 1 77 ? -9.201 -9.873 18.015 1.00 69.50 77 ALA A N 1
ATOM 595 C CA . ALA A 1 77 ? -8.714 -11.017 18.784 1.00 69.50 77 ALA A CA 1
ATOM 596 C C . ALA A 1 77 ? -8.212 -10.663 20.208 1.00 69.50 77 ALA A C 1
ATOM 598 O O . ALA A 1 77 ? -7.610 -11.512 20.870 1.00 69.50 77 ALA A O 1
ATOM 599 N N . GLY A 1 78 ? -8.393 -9.422 20.689 1.00 51.50 78 GLY A N 1
ATOM 600 C CA . GLY A 1 78 ? -8.012 -8.987 22.040 1.00 51.50 78 GLY A CA 1
ATOM 601 C C . GLY A 1 78 ? -6.502 -9.032 22.287 1.00 51.50 78 GLY A C 1
ATOM 602 O O . GLY A 1 78 ? -6.030 -9.080 23.426 1.00 51.50 78 GLY A O 1
ATOM 603 N N . ARG A 1 79 ? -5.710 -9.079 21.213 1.00 56.12 79 ARG A N 1
ATOM 604 C CA . ARG A 1 79 ? -4.286 -9.371 21.298 1.00 56.12 79 ARG A CA 1
ATOM 605 C C . ARG A 1 79 ? -3.498 -8.123 21.707 1.00 56.12 79 ARG A C 1
ATOM 607 O O . ARG A 1 79 ? -3.522 -7.084 21.054 1.00 56.12 79 ARG A O 1
ATOM 614 N N . SER A 1 80 ? -2.784 -8.264 22.827 1.00 66.19 80 SER A N 1
ATOM 615 C CA . SER A 1 80 ? -1.934 -7.252 23.469 1.00 66.19 80 SER A CA 1
ATOM 616 C C . SER A 1 80 ? -1.058 -6.441 22.497 1.00 66.19 80 SER A C 1
ATOM 618 O O . SER A 1 80 ? -0.664 -6.923 21.437 1.00 66.19 80 SER A O 1
ATOM 620 N N . ARG A 1 81 ? -0.650 -5.232 22.915 1.00 69.25 81 ARG A N 1
ATOM 621 C CA . ARG A 1 81 ? 0.282 -4.324 22.204 1.00 69.25 81 ARG A CA 1
ATOM 622 C C . ARG A 1 81 ? 1.506 -5.036 21.594 1.00 69.25 81 ARG A C 1
ATOM 624 O O . ARG A 1 81 ? 1.988 -4.620 20.545 1.00 69.25 81 ARG A O 1
ATOM 631 N N . ARG A 1 82 ? 1.976 -6.132 22.212 1.00 73.56 82 ARG A N 1
ATOM 632 C CA . ARG A 1 82 ? 3.068 -6.972 21.689 1.00 73.56 82 ARG A CA 1
ATOM 633 C C . ARG A 1 82 ? 2.725 -7.627 20.356 1.00 73.56 82 ARG A C 1
ATOM 635 O O . ARG A 1 82 ? 3.550 -7.589 19.459 1.00 73.56 82 ARG A O 1
ATOM 642 N N . VAL A 1 83 ? 1.519 -8.164 20.197 1.00 68.38 83 VAL A N 1
ATOM 643 C CA . VAL A 1 83 ? 1.097 -8.831 18.956 1.00 68.38 83 VAL A CA 1
ATOM 644 C C . VAL A 1 83 ? 1.017 -7.835 17.809 1.00 68.38 83 VAL A C 1
ATOM 646 O O . VAL A 1 83 ? 1.464 -8.156 16.715 1.00 68.38 83 VAL A O 1
ATOM 649 N N . ARG A 1 84 ? 0.528 -6.613 18.059 1.00 70.25 84 ARG A N 1
ATOM 650 C CA . ARG A 1 84 ? 0.545 -5.538 17.054 1.00 70.25 84 ARG A CA 1
ATOM 651 C C . ARG A 1 84 ? 1.968 -5.269 16.561 1.00 70.25 84 ARG A C 1
ATOM 653 O O . ARG A 1 84 ? 2.196 -5.192 15.358 1.00 70.25 84 ARG A O 1
ATOM 660 N N . MET A 1 85 ? 2.934 -5.209 17.480 1.00 73.38 85 MET A N 1
ATOM 661 C CA . MET A 1 85 ? 4.349 -5.047 17.136 1.00 73.38 85 MET A CA 1
ATOM 662 C C . MET A 1 85 ? 4.888 -6.249 16.343 1.00 73.38 85 MET A C 1
ATOM 664 O O . MET A 1 85 ? 5.545 -6.066 15.324 1.00 73.38 85 MET A O 1
ATOM 668 N N . THR A 1 86 ? 4.578 -7.480 16.765 1.00 77.25 86 THR A N 1
ATOM 669 C CA . THR A 1 86 ? 5.022 -8.702 16.076 1.00 77.25 86 THR A CA 1
ATOM 670 C C . THR A 1 86 ? 4.432 -8.805 14.671 1.00 77.25 86 THR A C 1
ATOM 672 O O . THR A 1 86 ? 5.162 -9.106 13.735 1.00 77.25 86 THR A O 1
ATOM 675 N N . ALA A 1 87 ? 3.144 -8.499 14.497 1.00 72.00 87 ALA A N 1
ATOM 676 C CA . ALA A 1 87 ? 2.484 -8.493 13.196 1.00 72.00 87 ALA A CA 1
ATOM 677 C C . ALA A 1 87 ? 3.129 -7.475 12.246 1.00 72.00 87 ALA A C 1
ATOM 679 O O . ALA A 1 87 ? 3.409 -7.818 11.102 1.00 72.00 87 ALA A O 1
ATOM 680 N N . ARG A 1 88 ? 3.454 -6.268 12.735 1.00 76.56 88 ARG A N 1
ATOM 681 C CA . ARG A 1 88 ? 4.198 -5.259 11.960 1.00 76.56 88 ARG A CA 1
ATOM 682 C C . ARG A 1 88 ? 5.578 -5.764 11.545 1.00 76.56 88 ARG A C 1
ATOM 684 O O . ARG A 1 88 ? 5.931 -5.643 10.381 1.00 76.56 88 ARG A O 1
ATOM 691 N N . ILE A 1 89 ? 6.335 -6.375 12.458 1.00 78.00 89 ILE A N 1
ATOM 692 C CA . ILE A 1 89 ? 7.667 -6.925 12.150 1.00 78.00 89 ILE A CA 1
ATOM 693 C C . ILE A 1 89 ? 7.572 -8.033 11.096 1.00 78.00 89 ILE A C 1
ATOM 695 O O . ILE A 1 89 ? 8.382 -8.064 10.170 1.00 78.00 89 ILE A O 1
ATOM 699 N N . VAL A 1 90 ? 6.583 -8.924 11.210 1.00 77.50 90 VAL A N 1
ATOM 700 C CA . VAL A 1 90 ? 6.350 -9.994 10.232 1.00 77.50 90 VAL A CA 1
ATOM 701 C C . VAL A 1 90 ? 5.974 -9.402 8.875 1.00 77.50 90 VAL A C 1
ATOM 703 O O . VAL A 1 90 ? 6.579 -9.783 7.878 1.00 77.50 90 VAL A O 1
ATOM 706 N N . LEU A 1 91 ? 5.059 -8.427 8.827 1.00 76.81 91 LEU A N 1
ATOM 707 C CA . LEU A 1 91 ? 4.694 -7.732 7.588 1.00 76.81 91 LEU A CA 1
ATOM 708 C C . LEU A 1 91 ? 5.908 -7.042 6.946 1.00 76.81 91 LEU A C 1
ATOM 710 O O . LEU A 1 91 ? 6.158 -7.244 5.761 1.00 76.81 91 LEU A O 1
ATOM 714 N N . ALA A 1 92 ? 6.689 -6.284 7.725 1.00 76.81 92 ALA A N 1
ATOM 715 C CA . ALA A 1 92 ? 7.917 -5.639 7.254 1.00 76.81 92 ALA A CA 1
ATOM 716 C C . ALA A 1 92 ? 8.896 -6.657 6.681 1.00 76.81 92 ALA A C 1
ATOM 718 O O . ALA A 1 92 ? 9.471 -6.429 5.624 1.00 76.81 92 ALA A O 1
ATOM 719 N N . SER A 1 93 ? 9.082 -7.777 7.376 1.00 79.75 93 SER A N 1
ATOM 720 C CA . SER A 1 93 ? 10.044 -8.806 6.991 1.00 79.75 93 SER A CA 1
ATOM 721 C C . SER A 1 93 ? 9.613 -9.513 5.710 1.00 79.75 93 SER A C 1
ATOM 723 O O . SER A 1 93 ? 10.428 -9.682 4.809 1.00 79.75 93 SER A O 1
ATOM 725 N N . VAL A 1 94 ? 8.328 -9.864 5.587 1.00 80.75 94 VAL A N 1
ATOM 726 C CA . VAL A 1 94 ? 7.760 -10.425 4.353 1.00 80.75 94 VAL A CA 1
ATOM 727 C C . VAL A 1 94 ? 7.919 -9.433 3.206 1.00 80.75 94 VAL A C 1
ATOM 729 O O . VAL A 1 94 ? 8.402 -9.803 2.139 1.00 80.75 94 VAL A O 1
ATOM 732 N N . GLY A 1 95 ? 7.588 -8.162 3.430 1.00 79.44 95 GLY A N 1
ATOM 733 C CA . GLY A 1 95 ? 7.688 -7.156 2.386 1.00 79.44 95 GLY A CA 1
ATOM 734 C C . GLY A 1 95 ? 9.124 -6.864 1.950 1.00 79.44 95 GLY A C 1
ATOM 735 O O . GLY A 1 95 ? 9.416 -6.848 0.755 1.00 79.44 95 GLY A O 1
ATOM 736 N N . ALA A 1 96 ? 10.049 -6.750 2.904 1.00 77.31 96 ALA A N 1
ATOM 737 C CA . ALA A 1 96 ? 11.475 -6.604 2.638 1.00 77.31 96 ALA A CA 1
ATOM 738 C C . ALA A 1 96 ? 12.042 -7.816 1.889 1.00 77.31 96 ALA A C 1
ATOM 740 O O . ALA A 1 96 ? 12.840 -7.641 0.972 1.00 77.31 96 ALA A O 1
ATOM 741 N N . LEU A 1 97 ? 11.597 -9.034 2.220 1.00 82.00 97 LEU A N 1
ATOM 742 C CA . LEU A 1 97 ? 11.998 -10.249 1.512 1.00 82.00 97 LEU A CA 1
ATOM 743 C C . LEU A 1 97 ? 11.515 -10.236 0.058 1.00 82.00 97 LEU A C 1
ATOM 745 O O . LEU A 1 97 ? 12.270 -10.602 -0.838 1.00 82.00 97 LEU A O 1
ATOM 749 N N . MET A 1 98 ? 10.284 -9.786 -0.199 1.00 81.62 98 MET A N 1
ATOM 750 C CA . MET A 1 98 ? 9.757 -9.683 -1.563 1.00 81.62 98 MET A CA 1
ATOM 751 C C . MET A 1 98 ? 10.490 -8.611 -2.387 1.00 81.62 98 MET A C 1
ATOM 753 O O . MET A 1 98 ? 10.788 -8.836 -3.561 1.00 81.62 98 MET A O 1
ATOM 757 N N . ILE A 1 99 ? 10.855 -7.481 -1.772 1.00 79.25 99 ILE A N 1
ATOM 758 C CA . ILE A 1 99 ? 11.713 -6.466 -2.405 1.00 79.25 99 ILE A CA 1
ATOM 759 C C . ILE A 1 99 ? 13.104 -7.053 -2.683 1.00 79.25 99 ILE A C 1
ATOM 761 O O . ILE A 1 99 ? 13.585 -6.990 -3.809 1.00 79.25 99 ILE A O 1
ATOM 765 N N . ALA A 1 100 ? 13.733 -7.707 -1.707 1.00 78.56 100 ALA A N 1
ATOM 766 C CA . ALA A 1 100 ? 15.046 -8.322 -1.889 1.00 78.56 100 ALA A CA 1
ATOM 767 C C . ALA A 1 100 ? 15.036 -9.390 -2.996 1.00 78.56 100 ALA A C 1
ATOM 769 O O . ALA A 1 100 ? 15.938 -9.422 -3.830 1.00 78.56 100 ALA A O 1
ATOM 770 N N . ALA A 1 101 ? 13.991 -10.219 -3.059 1.00 77.75 101 ALA A N 1
ATOM 771 C CA . ALA A 1 101 ? 13.832 -11.237 -4.094 1.00 77.75 101 ALA A CA 1
ATOM 772 C C . ALA A 1 101 ? 13.774 -10.623 -5.500 1.00 77.75 101 ALA A C 1
ATOM 774 O O . ALA A 1 101 ? 14.371 -11.159 -6.431 1.00 77.75 101 ALA A O 1
ATOM 775 N N . THR A 1 102 ? 13.120 -9.473 -5.663 1.00 78.62 102 THR A N 1
ATOM 776 C CA . THR A 1 102 ? 13.052 -8.798 -6.970 1.00 78.62 102 THR A CA 1
ATOM 777 C C . THR A 1 102 ? 14.365 -8.153 -7.397 1.00 78.62 102 THR A C 1
ATOM 779 O O . THR A 1 102 ? 14.657 -8.140 -8.590 1.00 78.62 102 THR A O 1
ATOM 782 N N . LEU A 1 103 ? 15.216 -7.738 -6.456 1.00 78.75 103 LEU A N 1
ATOM 783 C CA . LEU A 1 103 ? 16.570 -7.259 -6.764 1.00 78.75 103 LEU A CA 1
ATOM 784 C C . LEU A 1 103 ? 17.500 -8.364 -7.290 1.00 78.75 103 LEU A C 1
ATOM 786 O O . LEU A 1 103 ? 18.504 -8.063 -7.929 1.00 78.75 103 LEU A O 1
ATOM 790 N N . THR A 1 104 ? 17.174 -9.641 -7.059 1.00 83.88 104 THR A N 1
ATOM 791 C CA . THR A 1 104 ? 17.950 -10.768 -7.614 1.00 83.88 104 THR A CA 1
ATOM 792 C C . THR A 1 104 ? 17.619 -11.075 -9.077 1.00 83.88 104 THR A C 1
ATOM 794 O O . THR A 1 104 ? 18.292 -11.891 -9.709 1.00 83.88 104 THR A O 1
ATOM 797 N N . VAL A 1 105 ? 16.589 -10.432 -9.637 1.00 80.69 105 VAL A N 1
ATOM 798 C CA . VAL A 1 105 ? 16.142 -10.680 -11.007 1.00 80.69 105 VAL A CA 1
ATOM 799 C C . VAL A 1 105 ? 17.025 -9.894 -11.985 1.00 80.69 105 VAL A C 1
ATOM 801 O O . VAL A 1 105 ? 17.151 -8.677 -11.849 1.00 80.69 105 VAL A O 1
ATOM 804 N N . PRO A 1 106 ? 17.611 -10.544 -13.008 1.00 81.38 106 PRO A N 1
ATOM 805 C CA . PRO A 1 106 ? 18.399 -9.857 -14.026 1.00 81.38 106 PRO A CA 1
ATOM 806 C C . PRO A 1 106 ? 17.580 -8.766 -14.726 1.00 81.38 106 PRO A C 1
ATOM 808 O O . PRO A 1 106 ? 16.435 -9.000 -15.122 1.00 81.38 106 PRO A O 1
ATOM 811 N N . SER A 1 107 ? 18.194 -7.604 -14.952 1.00 73.25 107 SER A N 1
ATOM 812 C CA . SER A 1 107 ? 17.564 -6.390 -15.500 1.00 73.25 107 SER A CA 1
ATOM 813 C C . SER A 1 107 ? 16.846 -6.577 -16.847 1.00 73.25 107 SER A C 1
ATOM 815 O O . SER A 1 107 ? 15.945 -5.816 -17.183 1.00 73.25 107 SER A O 1
ATOM 817 N N . GLY A 1 108 ? 17.150 -7.640 -17.597 1.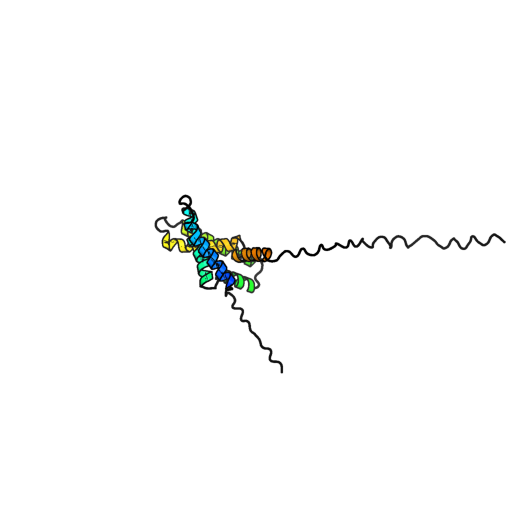00 76.00 108 GLY A N 1
ATOM 818 C CA . GLY A 1 108 ? 16.431 -7.997 -18.827 1.00 76.00 108 GLY A CA 1
ATOM 819 C C . GLY A 1 108 ? 15.046 -8.635 -18.627 1.00 76.00 108 GLY A C 1
ATOM 820 O O . GLY A 1 108 ? 14.368 -8.911 -19.612 1.00 76.00 108 GLY A O 1
ATOM 821 N N . ARG A 1 109 ? 14.618 -8.924 -17.388 1.00 76.94 109 ARG A N 1
ATOM 822 C CA . ARG A 1 109 ? 13.359 -9.642 -17.086 1.00 76.94 109 ARG A CA 1
ATOM 823 C C . ARG A 1 109 ? 12.444 -8.896 -16.110 1.00 76.94 109 ARG A C 1
ATOM 825 O O . ARG A 1 109 ? 11.601 -9.517 -15.473 1.00 76.94 109 ARG A O 1
ATOM 832 N N . ILE A 1 110 ? 12.568 -7.573 -16.012 1.00 66.38 110 ILE A N 1
ATOM 833 C CA . ILE A 1 110 ? 11.890 -6.755 -14.988 1.00 66.38 110 ILE A CA 1
ATOM 834 C C . ILE A 1 110 ? 10.348 -6.821 -15.047 1.00 66.38 110 ILE A C 1
ATOM 836 O O . ILE A 1 110 ? 9.717 -6.544 -14.039 1.00 66.38 110 ILE A O 1
ATOM 840 N N . GLY A 1 111 ? 9.726 -7.261 -16.151 1.00 74.25 111 GLY A N 1
ATOM 841 C CA . GLY A 1 111 ? 8.262 -7.307 -16.334 1.00 74.25 111 GLY A CA 1
ATOM 842 C C . GLY A 1 111 ? 7.462 -8.003 -15.214 1.00 74.25 111 GLY A C 1
ATOM 843 O O . GLY A 1 111 ? 7.214 -7.435 -14.154 1.00 74.25 111 GLY A O 1
ATOM 844 N N . LEU A 1 112 ? 7.010 -9.241 -15.430 1.00 72.38 112 LEU A N 1
ATOM 845 C CA . LEU A 1 112 ? 6.185 -9.971 -14.444 1.00 72.38 112 LEU A CA 1
ATOM 846 C C . LEU A 1 112 ? 6.903 -10.220 -13.106 1.00 72.38 112 LEU A C 1
ATOM 848 O O . LEU A 1 112 ? 6.259 -10.392 -12.074 1.00 72.38 112 LEU A O 1
ATOM 852 N N . TYR A 1 113 ? 8.234 -10.210 -13.113 1.00 73.31 113 TYR A N 1
ATOM 853 C CA . TYR A 1 113 ? 9.050 -10.467 -11.932 1.00 73.31 113 TYR A CA 1
ATOM 854 C C . TYR A 1 113 ? 9.136 -9.280 -10.968 1.00 73.31 113 TYR A C 1
ATOM 856 O O . TYR A 1 113 ? 9.649 -9.453 -9.871 1.00 73.31 113 TYR A O 1
ATOM 864 N N . SER A 1 114 ? 8.622 -8.102 -11.333 1.00 71.88 114 SER A N 1
ATOM 865 C CA . SER A 1 114 ? 8.504 -6.955 -10.422 1.00 71.88 114 SER A CA 1
ATOM 866 C C . SER A 1 114 ? 7.229 -6.991 -9.561 1.00 71.88 114 SER A C 1
ATOM 868 O O . SER A 1 114 ? 7.148 -6.295 -8.547 1.00 71.88 114 SER A O 1
ATOM 870 N N . LEU A 1 115 ? 6.259 -7.856 -9.897 1.00 73.56 115 LEU A N 1
ATOM 871 C CA . LEU A 1 115 ? 5.016 -8.034 -9.133 1.00 73.56 115 LEU A CA 1
ATOM 872 C C . LEU A 1 115 ? 5.237 -8.405 -7.658 1.00 73.56 115 LEU A C 1
ATOM 874 O O . LEU A 1 115 ? 4.515 -7.894 -6.814 1.00 73.56 115 LEU A O 1
ATOM 878 N N . PRO A 1 116 ? 6.217 -9.232 -7.266 1.00 73.75 116 PRO A N 1
ATOM 879 C CA . PRO A 1 116 ? 6.465 -9.473 -5.849 1.00 73.75 116 PRO A CA 1
ATOM 880 C C . PRO A 1 116 ? 6.943 -8.215 -5.106 1.00 73.75 116 PRO A C 1
ATOM 882 O O . PRO A 1 116 ? 6.485 -7.969 -3.993 1.00 73.75 116 PRO A O 1
ATOM 885 N N . ALA A 1 117 ? 7.788 -7.377 -5.726 1.00 71.62 117 ALA A N 1
ATOM 886 C CA . ALA A 1 117 ? 8.270 -6.125 -5.125 1.00 71.62 117 ALA A CA 1
ATOM 887 C C . ALA A 1 117 ? 7.102 -5.215 -4.740 1.00 71.62 117 ALA A C 1
ATOM 889 O O . ALA A 1 117 ? 7.081 -4.638 -3.657 1.00 71.62 117 ALA A O 1
ATOM 890 N N . LEU A 1 118 ? 6.106 -5.143 -5.623 1.00 68.19 118 LEU A N 1
ATOM 891 C CA . LEU A 1 118 ? 4.877 -4.375 -5.444 1.00 68.19 118 LEU A CA 1
ATOM 892 C C . LEU A 1 118 ? 4.117 -4.756 -4.190 1.00 68.19 118 LEU A C 1
ATOM 894 O O . LEU A 1 118 ? 3.772 -3.898 -3.378 1.00 68.19 118 LEU A O 1
ATOM 898 N N . PHE A 1 119 ? 3.878 -6.056 -4.034 1.00 73.12 119 PHE A N 1
ATOM 899 C CA . PHE A 1 119 ? 3.218 -6.582 -2.850 1.00 73.12 119 PHE A CA 1
ATOM 900 C C . PHE A 1 119 ? 4.092 -6.439 -1.605 1.00 73.12 119 PHE A C 1
ATOM 902 O O . PHE A 1 119 ? 3.549 -6.425 -0.508 1.00 73.12 119 PHE A O 1
ATOM 909 N N . GLY A 1 120 ? 5.413 -6.294 -1.757 1.00 74.75 120 GLY A N 1
ATOM 910 C CA . GLY A 1 120 ? 6.348 -6.138 -0.649 1.00 74.75 120 GLY A CA 1
ATOM 911 C C . GLY A 1 120 ? 6.510 -4.715 -0.112 1.00 74.75 120 GLY A C 1
ATOM 912 O O . GLY A 1 120 ? 6.696 -4.535 1.090 1.00 74.75 120 GLY A O 1
ATOM 913 N N . ILE A 1 121 ? 6.385 -3.691 -0.960 1.00 78.00 121 ILE A N 1
ATOM 914 C CA . ILE A 1 121 ? 6.528 -2.283 -0.547 1.00 78.00 121 ILE A CA 1
ATOM 915 C C . ILE A 1 121 ? 5.458 -1.899 0.480 1.00 78.00 121 ILE A C 1
ATOM 917 O O . ILE A 1 121 ? 5.746 -1.243 1.481 1.00 78.00 121 ILE A O 1
ATOM 921 N N . TRP A 1 122 ? 4.221 -2.339 0.272 1.00 70.88 122 TRP A N 1
ATOM 922 C CA . TRP A 1 122 ? 3.098 -1.908 1.097 1.00 70.88 122 TRP A CA 1
ATOM 923 C C . TRP A 1 122 ? 3.131 -2.430 2.553 1.00 70.88 122 TRP A C 1
ATOM 925 O O . TRP A 1 122 ? 2.995 -1.624 3.478 1.00 70.88 122 TRP A O 1
ATOM 935 N N . PRO A 1 123 ? 3.410 -3.725 2.811 1.00 72.00 123 PRO A N 1
ATOM 936 C CA . PRO A 1 123 ? 3.679 -4.239 4.150 1.00 72.00 123 PRO A CA 1
ATOM 937 C C . PRO A 1 123 ? 4.784 -3.494 4.897 1.00 72.00 123 PRO A C 1
ATOM 939 O O . PRO A 1 123 ? 4.667 -3.276 6.102 1.00 72.00 123 PRO A O 1
ATOM 942 N N . VAL A 1 124 ? 5.840 -3.086 4.184 1.00 76.31 124 VAL A N 1
ATOM 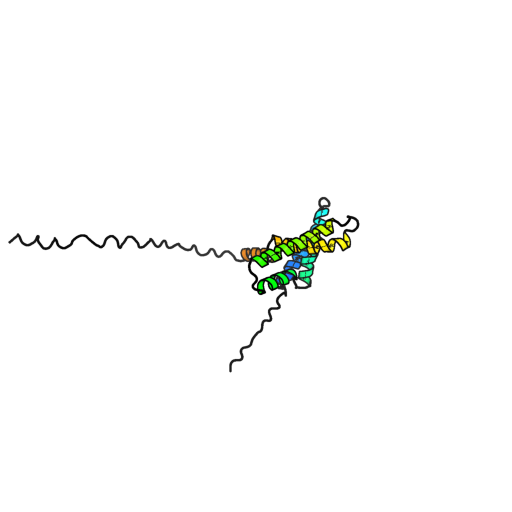943 C CA . VAL A 1 124 ? 6.956 -2.322 4.753 1.00 76.31 124 VAL A CA 1
ATOM 944 C C . VAL A 1 124 ? 6.488 -0.936 5.189 1.00 76.31 124 VAL A C 1
ATOM 946 O O . VAL A 1 124 ? 6.756 -0.541 6.320 1.00 76.31 124 VAL A O 1
ATOM 949 N N . PHE A 1 125 ? 5.723 -0.227 4.355 1.00 72.06 125 PHE A N 1
ATOM 950 C CA . PHE A 1 125 ? 5.166 1.080 4.719 1.00 72.06 125 PHE A CA 1
ATOM 951 C C . PHE A 1 125 ? 4.251 1.012 5.944 1.00 72.06 125 PHE A C 1
ATOM 953 O O . PHE A 1 125 ? 4.406 1.809 6.867 1.00 72.06 125 PHE A O 1
ATOM 960 N N . ILE A 1 126 ? 3.345 0.034 5.993 1.00 68.75 126 ILE A N 1
ATOM 961 C CA . ILE A 1 126 ? 2.432 -0.154 7.131 1.00 68.75 126 ILE A CA 1
ATOM 962 C C . ILE A 1 126 ? 3.191 -0.523 8.406 1.00 68.75 126 ILE A C 1
ATOM 964 O O . ILE A 1 126 ? 2.851 -0.064 9.497 1.00 68.75 126 ILE A O 1
ATOM 968 N N . ALA A 1 127 ? 4.240 -1.333 8.288 1.00 71.50 127 ALA A N 1
ATOM 969 C CA . ALA A 1 127 ? 5.062 -1.697 9.427 1.00 71.50 127 ALA A CA 1
ATOM 970 C C . ALA A 1 127 ? 5.880 -0.518 9.977 1.00 71.50 127 ALA A C 1
ATOM 972 O O . ALA A 1 127 ? 5.998 -0.399 11.197 1.00 71.50 127 ALA A O 1
ATOM 973 N N . ILE A 1 128 ? 6.413 0.343 9.099 1.00 70.62 128 ILE A N 1
ATOM 974 C CA . ILE A 1 128 ? 7.212 1.523 9.470 1.00 70.62 128 ILE A CA 1
ATOM 975 C C . ILE A 1 128 ? 6.332 2.611 10.080 1.00 70.62 128 ILE A C 1
ATOM 977 O O . ILE A 1 128 ? 6.634 3.110 11.161 1.00 70.62 128 ILE A O 1
ATOM 981 N N . LEU A 1 129 ? 5.248 2.980 9.398 1.00 69.19 129 LEU A N 1
ATOM 982 C CA . LEU A 1 129 ? 4.379 4.071 9.837 1.00 69.19 129 LEU A CA 1
ATOM 983 C C . LEU A 1 129 ? 3.500 3.656 11.017 1.00 69.19 129 LEU A C 1
ATOM 985 O O . LEU A 1 129 ? 3.029 4.501 11.768 1.00 69.19 129 LEU A O 1
ATOM 989 N N . GLY A 1 130 ? 3.268 2.354 11.198 1.00 59.50 130 GLY A N 1
ATOM 990 C CA . GLY A 1 130 ? 2.406 1.812 12.244 1.00 59.50 130 GLY A CA 1
ATOM 991 C C . GLY A 1 130 ? 0.914 2.089 12.035 1.00 59.50 130 GLY A C 1
ATOM 992 O O . GLY A 1 130 ? 0.080 1.433 12.660 1.00 59.50 130 GLY A O 1
ATOM 993 N N . GLU A 1 131 ? 0.579 2.998 11.134 1.00 65.38 131 GLU A N 1
ATOM 994 C CA . GLU A 1 131 ? -0.762 3.415 10.766 1.00 65.38 131 GLU A CA 1
ATOM 995 C C . GLU A 1 131 ? -0.884 3.399 9.244 1.00 65.38 131 GLU A C 1
ATOM 997 O O . GLU A 1 131 ? 0.110 3.466 8.514 1.00 65.38 131 GLU A O 1
ATOM 1002 N N . ASN A 1 132 ? -2.114 3.290 8.746 1.00 63.81 132 ASN A N 1
ATOM 1003 C CA . ASN A 1 132 ? -2.353 3.441 7.321 1.00 63.81 132 ASN A CA 1
ATOM 1004 C C . ASN A 1 132 ? -2.050 4.911 6.951 1.00 63.81 132 ASN A C 1
ATOM 1006 O O . ASN A 1 132 ? -2.705 5.801 7.497 1.00 63.81 132 ASN A O 1
ATOM 1010 N N . PRO A 1 133 ? -1.090 5.200 6.048 1.00 60.03 133 PRO A N 1
ATOM 1011 C CA . PRO A 1 133 ? -0.695 6.573 5.709 1.00 60.03 133 PRO A CA 1
ATOM 1012 C C . PRO A 1 133 ? -1.877 7.434 5.258 1.00 60.03 133 PRO A C 1
ATOM 1014 O O . PRO A 1 133 ? -1.888 8.641 5.473 1.00 60.03 133 PRO A O 1
ATOM 1017 N N . LEU A 1 134 ? -2.894 6.811 4.660 1.00 62.66 134 LEU A N 1
ATOM 1018 C CA . LEU A 1 134 ? -4.113 7.491 4.235 1.00 62.66 134 LEU A CA 1
ATOM 1019 C C . LEU A 1 134 ? -5.004 7.899 5.412 1.00 62.66 134 LEU A C 1
ATOM 1021 O O . LEU A 1 134 ? -5.642 8.947 5.345 1.00 62.66 134 LEU A O 1
ATOM 1025 N N . LEU A 1 135 ? -5.038 7.102 6.483 1.00 64.88 135 LEU A N 1
ATOM 1026 C CA . LEU A 1 135 ? -5.740 7.448 7.721 1.00 64.88 135 LEU A CA 1
ATOM 1027 C C . LEU A 1 135 ? -5.025 8.593 8.436 1.00 64.88 135 LEU A C 1
ATOM 1029 O O . LEU A 1 135 ? -5.676 9.583 8.745 1.00 64.88 135 LEU A O 1
ATOM 1033 N N . ALA A 1 136 ? -3.698 8.519 8.573 1.00 66.31 136 ALA A N 1
ATOM 1034 C CA . ALA A 1 136 ? -2.902 9.602 9.154 1.00 66.31 136 ALA A CA 1
ATOM 1035 C C . ALA A 1 136 ? -3.063 10.918 8.364 1.00 66.31 136 ALA A C 1
ATOM 1037 O O . ALA A 1 136 ? -3.253 11.989 8.941 1.00 66.31 136 ALA A O 1
ATOM 1038 N N . LEU A 1 137 ? -3.076 10.844 7.026 1.00 70.50 137 LEU A N 1
ATOM 1039 C CA . LEU A 1 137 ? -3.346 11.999 6.166 1.00 70.50 137 LEU A CA 1
ATOM 1040 C C . LEU A 1 137 ? -4.777 12.528 6.356 1.00 70.50 137 LEU A C 1
ATOM 1042 O O . LEU A 1 137 ? -4.983 13.737 6.446 1.00 70.50 137 LEU A O 1
ATOM 1046 N N . ARG A 1 138 ? -5.775 11.638 6.426 1.00 75.44 138 ARG A N 1
ATOM 1047 C CA . ARG A 1 138 ? -7.179 12.009 6.646 1.00 75.44 138 ARG A CA 1
ATOM 1048 C C . ARG A 1 138 ? -7.371 12.695 7.994 1.00 75.44 138 ARG A C 1
ATOM 1050 O O . ARG A 1 138 ? -8.094 13.684 8.045 1.00 75.44 138 ARG A O 1
ATOM 1057 N N . GLU A 1 139 ? -6.757 12.182 9.053 1.00 76.56 139 GLU A N 1
ATOM 1058 C CA . GLU A 1 139 ? -6.808 12.779 10.389 1.00 76.56 139 GLU A CA 1
ATOM 1059 C C . GLU A 1 139 ? -6.128 14.145 10.402 1.00 76.56 139 GLU A C 1
ATOM 1061 O O . GLU A 1 139 ? -6.722 15.101 10.889 1.00 76.56 139 GLU A O 1
ATOM 1066 N N . SER A 1 140 ? -4.974 14.286 9.745 1.00 73.56 140 SER A N 1
ATOM 1067 C CA . SER A 1 140 ? -4.307 15.582 9.589 1.00 73.56 140 SER A CA 1
ATOM 1068 C C . SER A 1 140 ? -5.172 16.603 8.830 1.00 73.56 140 SER A C 1
ATOM 1070 O O . SER A 1 140 ? -5.271 17.758 9.236 1.00 73.56 140 SER A O 1
ATOM 1072 N N . ILE A 1 141 ? -5.879 16.188 7.770 1.00 79.06 141 ILE A N 1
ATOM 1073 C CA . ILE A 1 141 ? -6.823 17.059 7.043 1.00 79.06 141 ILE A CA 1
ATOM 1074 C C . ILE A 1 141 ? -8.061 17.383 7.892 1.00 79.06 141 ILE A C 1
ATOM 1076 O O . ILE A 1 141 ? -8.584 18.496 7.822 1.00 79.06 141 ILE A O 1
ATOM 1080 N N . ALA A 1 142 ? -8.564 16.420 8.665 1.00 80.56 142 ALA A N 1
ATOM 1081 C CA . ALA A 1 142 ? -9.713 16.623 9.539 1.00 80.56 142 ALA A CA 1
ATOM 1082 C C . ALA A 1 142 ? -9.393 17.623 10.658 1.00 80.56 142 ALA A C 1
ATOM 1084 O O . ALA A 1 142 ? -10.206 18.513 10.903 1.00 80.56 142 ALA A O 1
ATOM 1085 N N . ASP A 1 143 ? -8.201 17.524 11.249 1.00 79.81 143 ASP A N 1
ATOM 1086 C CA . ASP A 1 143 ? -7.698 18.436 12.279 1.00 79.81 143 ASP A CA 1
ATOM 1087 C C . ASP A 1 143 ? -7.555 19.870 11.740 1.00 79.81 143 ASP A C 1
ATOM 1089 O O . ASP A 1 143 ? -8.019 20.827 12.356 1.00 79.81 143 ASP A O 1
ATOM 1093 N N . LEU A 1 144 ? -7.064 20.020 10.501 1.00 79.50 144 LEU A N 1
ATOM 1094 C CA . LEU A 1 144 ? -7.026 21.311 9.797 1.00 79.50 144 LEU A CA 1
ATOM 1095 C C . LEU A 1 144 ? -8.419 21.886 9.491 1.00 79.50 144 LEU A C 1
ATOM 1097 O O . LEU A 1 144 ? -8.571 23.099 9.330 1.00 79.50 144 LEU A O 1
ATOM 1101 N N . ARG A 1 145 ? -9.441 21.031 9.355 1.00 83.06 145 ARG A N 1
ATOM 1102 C CA . ARG A 1 145 ? -10.808 21.446 9.010 1.00 83.06 145 ARG A CA 1
ATOM 1103 C C . ARG A 1 145 ? -11.635 21.821 10.228 1.00 83.06 145 ARG A C 1
ATOM 1105 O O . ARG A 1 145 ? -12.584 22.592 10.087 1.00 83.06 145 ARG A O 1
ATOM 1112 N N . THR A 1 146 ? -11.317 21.290 11.401 1.00 71.94 146 THR A N 1
ATOM 1113 C CA . THR A 1 146 ? -11.863 21.812 12.647 1.00 71.94 146 THR A CA 1
ATOM 1114 C C . THR A 1 146 ? -11.150 23.123 12.937 1.00 71.94 146 THR A C 1
ATOM 1116 O O . THR A 1 146 ? -9.991 23.078 13.345 1.00 71.94 146 THR A O 1
ATOM 1119 N N . PRO A 1 147 ? -11.779 24.303 12.727 1.00 65.50 147 PRO A N 1
ATOM 1120 C CA . PRO A 1 147 ? -11.190 25.525 13.242 1.00 65.50 147 PRO A CA 1
ATOM 1121 C C . PRO A 1 147 ? -10.952 25.254 14.718 1.00 65.50 147 PRO A C 1
ATOM 1123 O O . PRO A 1 147 ? -11.892 24.841 15.405 1.00 65.50 147 PRO A O 1
ATOM 1126 N N . HIS A 1 148 ? -9.704 25.399 15.172 1.00 60.34 148 HIS A N 1
ATOM 1127 C CA . HIS A 1 148 ? -9.418 25.475 16.591 1.00 60.34 148 HIS A CA 1
ATOM 1128 C C . HIS A 1 148 ? -10.391 26.523 17.117 1.00 60.34 148 HIS A C 1
ATOM 1130 O O . HIS A 1 148 ? -10.199 27.724 16.927 1.00 60.34 148 HIS A O 1
ATOM 1136 N N . LYS A 1 149 ? -11.494 26.063 17.720 1.00 56.53 149 LYS A N 1
ATOM 1137 C CA . LYS A 1 149 ? -12.171 26.841 18.730 1.00 56.53 149 LYS A CA 1
ATOM 1138 C C . LYS A 1 149 ? -11.040 27.048 19.702 1.00 56.53 149 LYS A C 1
ATOM 1140 O O . LYS A 1 149 ? -10.653 26.099 20.375 1.00 56.53 149 LYS A O 1
ATOM 1145 N N . THR A 1 150 ? -10.443 28.233 19.652 1.00 64.38 150 THR A N 1
ATOM 1146 C CA . THR A 1 150 ? -9.721 28.802 20.767 1.00 64.38 150 THR A CA 1
ATOM 1147 C C . THR A 1 150 ? -10.626 28.494 21.937 1.00 64.38 150 THR A C 1
ATOM 1149 O O . THR A 1 150 ? -11.717 29.066 22.041 1.00 64.38 150 THR A O 1
ATOM 1152 N N . GLU A 1 151 ? -10.275 27.453 22.700 1.00 58.38 151 GLU A N 1
ATOM 1153 C CA . GLU A 1 151 ? -10.944 27.208 23.958 1.00 58.38 151 GLU A CA 1
ATOM 1154 C C . GLU A 1 151 ? -10.899 28.566 24.639 1.00 58.38 151 GLU A C 1
ATOM 1156 O O . GLU A 1 151 ? -9.820 29.174 24.650 1.00 58.38 151 GLU A O 1
ATOM 1161 N N . PRO A 1 152 ? -12.060 29.120 25.039 1.00 62.06 152 PRO A N 1
ATOM 1162 C CA . PRO A 1 152 ? -12.075 30.405 25.705 1.00 62.06 152 PRO A CA 1
ATOM 1163 C C . PRO A 1 152 ? -11.056 30.265 26.813 1.00 62.06 152 PRO A C 1
ATOM 1165 O O . PRO A 1 152 ? -11.201 29.347 27.623 1.00 62.06 152 PRO A O 1
ATOM 1168 N N . GLU A 1 153 ? -9.993 31.070 26.707 1.00 63.81 153 GLU A N 1
ATOM 1169 C CA . GLU A 1 153 ? -8.841 31.093 27.593 1.00 63.81 153 GLU A CA 1
ATOM 1170 C C . GLU A 1 153 ? -9.372 30.752 28.971 1.00 63.81 153 GLU A C 1
ATOM 1172 O O . GLU A 1 153 ? -10.173 31.521 29.513 1.00 63.81 153 GLU A O 1
ATOM 1177 N N . GLN A 1 154 ? -9.106 29.521 29.436 1.00 59.56 154 GLN A N 1
ATOM 1178 C CA . GLN A 1 154 ? -9.579 29.110 30.744 1.00 59.56 154 GLN A CA 1
ATOM 1179 C C . GLN A 1 154 ? -8.927 30.119 31.661 1.00 59.56 154 GLN A C 1
ATOM 1181 O O . GLN A 1 154 ? -7.718 30.060 31.877 1.00 59.56 154 GLN A O 1
ATOM 1186 N N . VAL A 1 155 ? -9.714 31.097 32.108 1.00 65.00 155 VAL A N 1
ATOM 1187 C CA . VAL A 1 155 ? -9.324 32.024 33.147 1.00 65.00 155 VAL A CA 1
ATOM 1188 C C . VAL A 1 155 ? -9.033 31.087 34.293 1.00 65.00 155 VAL A C 1
ATOM 1190 O O . VAL A 1 155 ? -9.950 30.551 34.915 1.00 65.00 155 VAL A O 1
ATOM 1193 N N . VAL A 1 156 ? -7.748 30.778 34.461 1.00 68.69 156 VAL A N 1
ATOM 1194 C CA . VAL A 1 156 ? -7.238 30.021 35.582 1.00 68.69 156 VAL A CA 1
ATOM 1195 C C . VAL A 1 156 ? -7.585 30.912 36.751 1.00 68.69 156 VAL A C 1
ATOM 1197 O O . VAL A 1 156 ? -6.882 31.873 37.059 1.00 68.69 156 VAL A O 1
ATOM 1200 N N . GLU A 1 157 ? -8.761 30.671 37.322 1.00 63.72 157 GLU A N 1
ATOM 1201 C CA . GLU A 1 157 ? -9.186 31.288 38.552 1.00 63.72 157 GLU A CA 1
ATOM 1202 C C . GLU A 1 157 ? -8.170 30.778 39.562 1.00 63.72 157 GLU A C 1
ATOM 1204 O O . GLU A 1 157 ? -8.247 29.644 40.040 1.00 63.72 157 GLU A O 1
ATOM 1209 N N . TYR A 1 158 ? -7.133 31.586 39.786 1.00 68.06 158 TYR A N 1
ATOM 1210 C CA . TYR A 1 158 ? -6.135 31.366 40.809 1.00 68.06 158 TYR A CA 1
ATOM 1211 C C . TYR A 1 158 ? -6.880 31.389 42.142 1.00 68.06 158 TYR A C 1
ATOM 1213 O O . TYR A 1 158 ? -6.954 32.407 42.829 1.00 68.06 158 TYR A O 1
ATOM 1221 N N . ARG A 1 159 ? -7.464 30.245 42.518 1.00 59.28 159 ARG A N 1
ATOM 1222 C CA . ARG A 1 159 ? -7.888 29.977 43.883 1.00 59.28 159 ARG A CA 1
ATOM 1223 C C . ARG A 1 159 ? -6.623 29.982 44.707 1.00 59.28 159 ARG A C 1
ATOM 1225 O O . ARG A 1 159 ? -5.909 28.983 44.792 1.00 59.28 159 ARG A O 1
ATOM 1232 N N . LEU A 1 160 ? -6.352 31.140 45.296 1.00 66.81 160 LEU A N 1
ATOM 1233 C CA . LEU A 1 160 ? -5.356 31.280 46.337 1.00 66.81 160 LEU A CA 1
ATOM 1234 C C . LEU A 1 160 ? -5.579 30.148 47.352 1.00 66.81 160 LEU A C 1
ATOM 1236 O O . LEU A 1 160 ? -6.715 29.942 47.800 1.00 66.81 160 LEU A O 1
ATOM 1240 N N . PRO A 1 161 ? -4.535 29.372 47.684 1.00 61.81 161 PRO A N 1
ATOM 1241 C CA . PRO A 1 161 ? -4.654 28.282 48.632 1.00 61.81 161 PRO A CA 1
ATOM 1242 C C . PRO A 1 161 ? -5.187 28.835 49.953 1.00 61.81 161 PRO A C 1
ATOM 1244 O O . PRO A 1 161 ? -4.559 29.660 50.615 1.00 61.81 161 PRO A O 1
ATOM 1247 N N . ARG A 1 162 ? -6.377 28.363 50.331 1.00 61.22 162 ARG A N 1
ATOM 1248 C CA . ARG A 1 162 ? -7.114 28.705 51.554 1.00 61.22 162 ARG A CA 1
ATOM 1249 C C . ARG A 1 162 ? -6.441 28.081 52.786 1.00 61.22 162 ARG A C 1
ATOM 1251 O O . ARG A 1 162 ? -7.054 27.306 53.505 1.00 61.22 162 ARG A O 1
ATOM 1258 N N . ARG A 1 163 ? -5.145 28.338 52.977 1.00 58.34 163 ARG A N 1
ATOM 1259 C CA . ARG A 1 163 ? -4.305 27.722 54.019 1.00 58.34 163 ARG A CA 1
ATOM 1260 C C . ARG A 1 163 ? -3.583 28.727 54.918 1.00 58.34 163 ARG A C 1
ATOM 1262 O O . ARG A 1 163 ? -2.603 28.362 55.551 1.00 58.34 163 ARG A O 1
ATOM 1269 N N . ILE A 1 164 ? -4.065 29.971 55.010 1.00 58.88 164 ILE A N 1
ATOM 1270 C CA . ILE A 1 164 ? -3.461 30.979 55.907 1.00 58.88 164 ILE A CA 1
ATOM 1271 C C . ILE A 1 164 ? -4.446 31.541 56.956 1.00 58.88 164 ILE A C 1
ATOM 1273 O O . ILE A 1 164 ? -4.006 32.165 57.912 1.00 58.88 164 ILE A O 1
ATOM 1277 N N . SER A 1 165 ? -5.757 31.262 56.902 1.00 55.12 165 SER A N 1
ATOM 1278 C CA . SER A 1 165 ? -6.693 31.841 57.891 1.00 55.12 165 SER A CA 1
ATOM 1279 C C . SER A 1 165 ? -6.948 31.009 59.157 1.00 55.12 165 SER A C 1
ATOM 1281 O O . SER A 1 165 ? -7.583 31.523 60.068 1.00 55.12 165 SER A O 1
ATOM 1283 N N . GLU A 1 166 ? -6.470 29.763 59.267 1.00 56.56 166 GLU A N 1
ATOM 1284 C CA . GLU A 1 166 ? -6.727 28.924 60.462 1.00 56.56 166 GLU A CA 1
ATOM 1285 C C . GLU A 1 166 ? -5.567 28.867 61.471 1.00 56.56 166 GLU A C 1
ATOM 1287 O O . GLU A 1 166 ? -5.739 28.350 62.570 1.00 56.56 166 GLU A O 1
ATOM 1292 N N . SER A 1 167 ? -4.406 29.462 61.170 1.00 53.59 167 SER A N 1
ATOM 1293 C CA . SER A 1 167 ? -3.253 29.459 62.093 1.00 53.59 167 SER A CA 1
ATOM 1294 C C . SER A 1 167 ? -3.162 30.691 63.011 1.00 53.59 167 SER A C 1
ATOM 1296 O O . SER A 1 167 ? -2.198 30.806 63.764 1.00 53.59 167 SER A O 1
ATOM 1298 N N . ALA A 1 168 ? -4.133 31.610 62.978 1.00 55.62 168 ALA A N 1
ATOM 1299 C CA . ALA A 1 168 ? -4.120 32.827 63.805 1.00 55.62 168 ALA A CA 1
ATOM 1300 C C . ALA A 1 168 ? -5.191 32.848 64.917 1.00 55.62 168 ALA A C 1
ATOM 1302 O O . ALA A 1 168 ? -5.403 33.884 65.539 1.00 55.62 168 ALA A O 1
ATOM 1303 N N . GLY A 1 169 ? -5.884 31.729 65.163 1.00 55.75 169 GLY A N 1
ATOM 1304 C CA . GLY A 1 169 ? -7.090 31.707 65.999 1.00 55.75 169 GLY A CA 1
ATOM 1305 C C . GLY A 1 169 ? -7.063 30.808 67.232 1.00 55.75 169 GLY A C 1
ATOM 1306 O O . GLY A 1 169 ? -8.121 30.601 67.809 1.00 55.75 169 GLY A O 1
ATOM 1307 N N . ASN A 1 170 ? -5.919 30.250 67.641 1.00 58.16 170 ASN A N 1
ATOM 1308 C CA . AS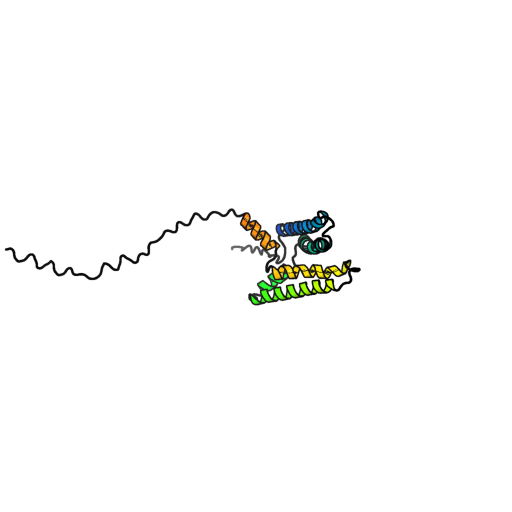N A 1 170 ? -5.861 29.428 68.854 1.00 58.16 170 ASN A CA 1
ATOM 1309 C C . ASN A 1 170 ? -4.602 29.720 69.671 1.00 58.16 170 ASN A C 1
ATOM 1311 O O . ASN A 1 170 ? -3.552 29.117 69.469 1.00 58.16 170 ASN A O 1
ATOM 1315 N N . GLY A 1 171 ? -4.75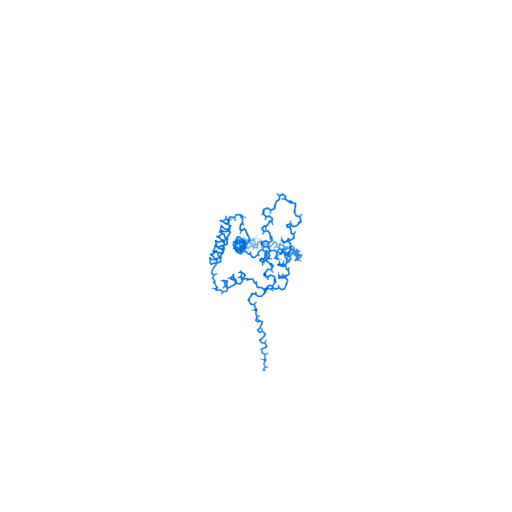0 30.634 70.630 1.00 60.09 171 GLY A N 1
ATOM 1316 C CA . GLY A 1 171 ? -3.912 30.639 71.823 1.00 60.09 171 GLY A CA 1
ATOM 1317 C C . GLY A 1 171 ? -3.161 31.929 72.110 1.00 60.09 171 GLY A C 1
ATOM 1318 O O . GLY A 1 171 ? -1.944 31.889 72.133 1.00 60.09 171 GLY A O 1
ATOM 1319 N N . VAL A 1 172 ? -3.859 33.024 72.439 1.00 58.59 172 VAL A N 1
ATOM 1320 C CA . VAL A 1 172 ? -3.364 33.993 73.438 1.00 58.59 172 VAL A CA 1
ATOM 1321 C C . VAL A 1 172 ? -4.552 34.619 74.189 1.00 58.59 172 VAL A C 1
ATOM 1323 O O . VAL A 1 172 ? -5.289 35.431 73.645 1.00 58.59 172 VAL A O 1
ATOM 1326 N N . ALA A 1 173 ? -4.715 34.174 75.437 1.00 56.94 173 ALA A N 1
ATOM 1327 C CA . ALA A 1 173 ? -5.213 34.870 76.629 1.00 56.94 173 ALA A CA 1
ATOM 1328 C C . ALA A 1 173 ? -6.298 35.967 76.503 1.00 56.94 173 ALA A C 1
ATOM 1330 O O . ALA A 1 173 ? -6.028 37.090 76.092 1.00 56.94 173 ALA A O 1
ATOM 1331 N N . SER A 1 174 ? -7.480 35.689 77.069 1.00 53.84 174 SER A N 1
ATOM 1332 C CA . SER A 1 174 ? -8.497 36.697 77.419 1.00 53.84 174 SER A CA 1
ATOM 1333 C C . SER A 1 174 ? -9.039 36.522 78.855 1.00 53.84 174 SER A C 1
ATOM 1335 O O . SER A 1 174 ? -10.172 36.899 79.137 1.00 53.84 174 SER A O 1
ATOM 1337 N N . ASP A 1 175 ? -8.234 35.994 79.784 1.00 56.66 175 ASP A N 1
ATOM 1338 C CA . ASP A 1 175 ? -8.622 35.857 81.206 1.00 56.66 175 ASP A CA 1
ATOM 1339 C C . ASP A 1 175 ? -7.977 36.897 82.146 1.00 56.66 175 ASP A C 1
ATOM 1341 O O . ASP A 1 175 ? -8.121 36.819 83.363 1.00 56.66 175 ASP A O 1
ATOM 1345 N N . SER A 1 176 ? -7.298 37.925 81.625 1.00 56.12 176 SER A N 1
ATOM 1346 C CA . SER A 1 176 ? -6.566 38.902 82.456 1.00 56.12 176 SER A CA 1
ATOM 1347 C C . SER A 1 176 ? -7.123 40.334 82.478 1.00 56.12 176 SER A C 1
ATOM 1349 O O . SER A 1 176 ? -6.533 41.187 83.135 1.00 56.12 176 SER A O 1
ATOM 1351 N N . VAL A 1 177 ? -8.273 40.629 81.855 1.00 54.38 177 VAL A N 1
ATOM 1352 C CA . VAL A 1 177 ? -8.836 42.007 81.841 1.00 54.38 177 VAL A CA 1
ATOM 1353 C C . VAL A 1 177 ? -9.942 42.227 82.893 1.00 54.38 177 VAL A C 1
ATOM 1355 O O . VAL A 1 177 ? -10.332 43.360 83.164 1.00 54.38 177 VAL A O 1
ATOM 1358 N N . ALA A 1 178 ? -10.395 41.183 83.595 1.00 52.81 178 ALA A N 1
ATOM 1359 C CA . ALA A 1 178 ? -11.453 41.313 84.607 1.00 52.81 178 ALA A CA 1
ATOM 1360 C C . ALA A 1 178 ? -10.983 41.810 85.996 1.00 52.81 178 ALA A C 1
ATOM 1362 O O . ALA A 1 178 ? -11.819 42.069 86.860 1.00 52.81 178 ALA A O 1
ATOM 1363 N N . SER A 1 179 ? -9.677 41.979 86.247 1.00 54.84 179 SER A N 1
ATOM 1364 C CA . SER A 1 179 ? -9.161 42.357 87.578 1.00 54.84 179 SER A CA 1
ATOM 1365 C C . SER A 1 179 ? -8.726 43.821 87.728 1.00 54.84 179 SER A C 1
ATOM 1367 O O . SER A 1 179 ? -8.402 44.233 88.842 1.00 54.84 179 SER A O 1
ATOM 1369 N N . PHE A 1 180 ? -8.778 44.647 86.674 1.00 52.03 180 PHE A N 1
ATOM 1370 C CA . PHE A 1 180 ? -8.278 46.032 86.750 1.00 52.03 180 PHE A CA 1
ATOM 1371 C C . PHE A 1 180 ? -9.328 47.100 87.118 1.00 52.03 180 PHE A C 1
ATOM 1373 O O . PHE A 1 180 ? -8.969 48.249 87.352 1.00 52.03 180 PHE A O 1
ATOM 1380 N N . HIS A 1 181 ? -10.611 46.747 87.264 1.00 51.12 181 HIS A N 1
ATOM 1381 C CA . HIS A 1 181 ? -11.669 47.718 87.606 1.00 51.12 181 HIS A CA 1
ATOM 1382 C C . HIS A 1 181 ? -12.133 47.718 89.075 1.00 51.12 181 HIS A C 1
ATOM 1384 O O . HIS A 1 181 ? -13.137 48.347 89.395 1.00 51.12 181 HIS A O 1
ATOM 1390 N N . ARG A 1 182 ? -11.409 47.070 90.002 1.00 55.94 182 ARG A N 1
ATOM 1391 C CA . ARG A 1 182 ? -11.820 46.979 91.422 1.00 55.94 182 ARG A CA 1
ATOM 1392 C C . ARG A 1 182 ? -10.834 47.608 92.428 1.00 55.94 182 ARG A C 1
ATOM 1394 O O . ARG A 1 182 ? -10.676 47.092 93.530 1.00 55.94 182 ARG A O 1
ATOM 1401 N N . ARG A 1 183 ? -10.168 48.714 92.061 1.00 51.75 183 ARG A N 1
ATOM 1402 C CA . ARG A 1 183 ? -9.401 49.591 92.984 1.00 51.75 183 ARG A CA 1
ATOM 1403 C C . ARG A 1 183 ? -9.533 51.085 92.644 1.00 51.75 183 ARG A C 1
ATOM 1405 O O . ARG A 1 183 ? -8.540 51.798 92.549 1.00 51.75 183 ARG A O 1
ATOM 1412 N N . ALA A 1 184 ? -10.759 51.555 92.452 1.00 52.53 184 ALA A N 1
ATOM 1413 C CA . ALA A 1 184 ? -11.060 52.986 92.455 1.00 52.53 184 ALA A CA 1
ATOM 1414 C C . ALA A 1 184 ? -12.494 53.217 92.956 1.00 52.53 184 ALA A C 1
ATOM 1416 O O . ALA A 1 184 ? -13.375 53.583 92.184 1.00 52.53 184 ALA A O 1
ATOM 1417 N N . ALA A 1 185 ? -12.717 52.911 94.234 1.00 50.84 185 ALA A N 1
ATOM 1418 C CA . ALA A 1 185 ? -13.794 53.429 95.077 1.00 50.84 185 ALA A CA 1
ATOM 1419 C C . ALA A 1 185 ? -13.428 53.142 96.536 1.00 50.84 185 ALA A C 1
ATOM 1421 O O . ALA A 1 185 ? -13.031 51.982 96.803 1.00 50.84 185 ALA A O 1
#